Protein AF-A0A4Q3MJY5-F1 (afdb_monomer)

Foldseek 3Di:
DALCLLVVLCVVVVHDLVRLCVQLVHDSVQNCCRNVVVDDDDPVSVVSSVLSSVVVQKDFDDPVVPTDIDRHDPPDPCPVSVVPDDPLVNVCVVVVLVVVLVVLVVVLVVLVVVLQDQFPQLVLLVLLCVQVVDDLCRVCVQQVHDSVVSVCNVVVNDHDDLVSQVSSCVSDDCVVDRSSVRSVVRVVVNVVSVVSSVVSVVVSVVSVVSD

Nearest PDB structures (foldseek):
  4yba-assembly1_A  TM=8.463E-01  e=1.456E-03  Klebsiella pneumoniae
  4i6u-assembly1_A  TM=8.802E-01  e=2.610E-01  Enterobacter sp. RFL1396
  3g5g-assembly1_A  TM=8.822E-01  e=2.887E-01  Enterobacter sp. RFL1396
  3g5g-assembly5_I  TM=6.202E-01  e=3.193E-01  Enterobacter sp. RFL1396
  3g5g-assembly5_J  TM=6.417E-01  e=3.905E-01  Enterobacter sp. RFL1396

Solvent-accessible surface area (backbone atoms only — not comparable to full-atom values): 12179 Å² total; per-residue (Å²): 133,53,32,67,53,52,48,50,52,35,59,75,70,71,51,52,70,66,55,51,22,66,76,44,74,43,57,62,68,59,53,51,36,32,48,66,66,78,47,91,66,58,68,72,57,51,49,39,55,49,51,43,45,42,74,73,40,37,43,74,51,60,70,91,83,43,86,46,76,44,77,53,72,98,66,88,61,63,76,66,61,64,68,75,67,66,52,72,68,53,52,39,60,75,64,38,47,66,62,53,50,49,53,53,50,53,51,48,54,52,51,55,55,59,72,70,47,86,45,66,42,24,54,54,52,56,50,43,31,64,74,69,71,41,54,58,58,57,49,15,62,74,70,74,53,54,42,68,56,50,50,34,18,69,69,60,76,40,78,62,61,61,89,49,22,73,74,53,33,81,75,43,59,64,90,84,46,50,48,46,62,49,43,52,50,44,56,50,48,54,52,51,52,53,52,50,52,55,51,49,52,50,50,53,55,52,52,63,71,71,108

pLDDT: mean 87.24, std 13.43, range [44.59, 98.19]

Sequence (211 aa):
MTPRQARAARAMLGLSMKEVCTMAGVGKRTLTEFEGGNRAVYPATENKIKSFYLSQGLSFSPPEDGEAIRFAIAEENSSLAAAEVRDKTEILDILQSTEVLELISNSLEIHKIIDQRPNISRAVIIETLKRSGFNQKDLSVQIGCTPSFINSITSGKKSLPIKYASFIQKYFDKSEFDVEKALQNEKRSEKLLAEIIALQQKYVAIWRSIN

Mean predicted aligned error: 15.2 Å

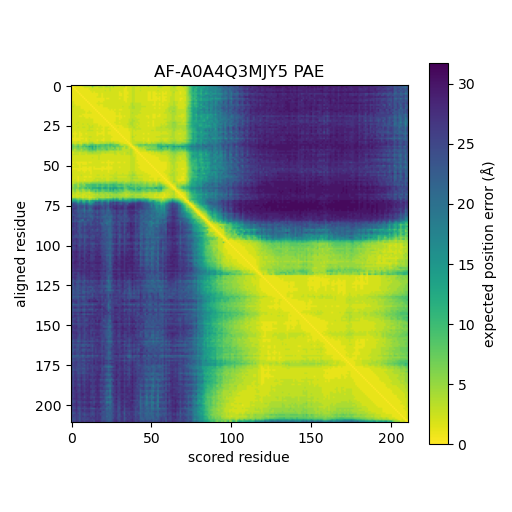Structure (mmCIF, N/CA/C/O backbone):
data_AF-A0A4Q3MJY5-F1
#
_entry.id   AF-A0A4Q3MJY5-F1
#
loop_
_atom_site.group_PDB
_atom_site.id
_atom_site.type_symbol
_atom_site.label_atom_id
_atom_site.label_alt_id
_atom_site.label_comp_id
_atom_site.label_asym_id
_atom_site.label_entity_id
_atom_site.label_seq_id
_atom_site.pdbx_PDB_ins_code
_atom_site.Cartn_x
_atom_site.Cartn_y
_atom_site.Cartn_z
_atom_site.occupancy
_atom_site.B_iso_or_equiv
_atom_site.auth_seq_id
_atom_site.auth_comp_id
_atom_site.auth_asym_id
_atom_site.auth_atom_id
_atom_site.pdbx_PDB_model_num
ATOM 1 N N . MET A 1 1 ? 20.307 -0.718 -48.096 1.00 88.00 1 MET A N 1
ATOM 2 C CA . MET A 1 1 ? 21.749 -0.373 -48.160 1.00 88.00 1 MET A CA 1
ATOM 3 C C . MET A 1 1 ? 22.447 -1.612 -48.672 1.00 88.00 1 MET A C 1
ATOM 5 O O . MET A 1 1 ? 22.176 -2.682 -48.147 1.00 88.00 1 MET A O 1
ATOM 9 N N . THR A 1 2 ? 23.293 -1.521 -49.695 1.00 91.88 2 THR A N 1
ATOM 10 C CA . THR A 1 2 ? 23.874 -2.739 -50.284 1.00 91.88 2 THR A CA 1
ATOM 11 C C . THR A 1 2 ? 25.042 -3.293 -49.446 1.00 91.88 2 THR A C 1
ATOM 13 O O . THR A 1 2 ? 25.688 -2.541 -48.709 1.00 91.88 2 THR A O 1
ATOM 16 N N . PRO A 1 3 ? 25.376 -4.596 -49.561 1.00 93.19 3 PRO A N 1
ATOM 17 C CA . PRO A 1 3 ? 26.572 -5.189 -48.946 1.00 93.19 3 PRO A CA 1
ATOM 18 C C . PRO A 1 3 ? 27.875 -4.436 -49.231 1.00 93.19 3 PRO A C 1
ATOM 20 O O . PRO A 1 3 ? 28.732 -4.280 -48.359 1.00 93.19 3 PRO A O 1
ATOM 23 N N . ARG A 1 4 ? 28.020 -3.950 -50.468 1.00 92.50 4 ARG A N 1
ATOM 24 C CA . ARG A 1 4 ? 29.190 -3.190 -50.917 1.00 92.50 4 ARG A CA 1
ATOM 25 C C . ARG A 1 4 ? 29.238 -1.823 -50.247 1.00 92.50 4 ARG A C 1
ATOM 27 O O . ARG A 1 4 ? 30.300 -1.432 -49.766 1.00 92.50 4 ARG A O 1
ATOM 34 N N . GLN A 1 5 ? 28.086 -1.157 -50.134 1.00 93.81 5 GLN A N 1
ATOM 35 C CA . GLN A 1 5 ? 27.964 0.096 -49.395 1.00 93.81 5 GLN A CA 1
ATOM 36 C C . GLN A 1 5 ? 28.326 -0.077 -47.913 1.00 93.81 5 GLN A C 1
ATOM 38 O O . GLN A 1 5 ? 29.080 0.717 -47.365 1.00 93.81 5 GLN A O 1
ATOM 43 N N . ALA A 1 6 ? 27.873 -1.146 -47.260 1.00 94.19 6 ALA A N 1
ATOM 44 C CA . ALA A 1 6 ? 28.223 -1.399 -45.862 1.00 94.19 6 ALA A CA 1
ATOM 45 C C . ALA A 1 6 ? 29.739 -1.593 -45.660 1.00 94.19 6 ALA A C 1
ATOM 47 O O . ALA A 1 6 ? 30.345 -0.989 -44.774 1.00 94.19 6 ALA A O 1
ATOM 48 N N . ARG A 1 7 ? 30.382 -2.374 -46.540 1.00 94.75 7 ARG A N 1
ATOM 49 C CA . ARG A 1 7 ? 31.832 -2.613 -46.486 1.00 94.75 7 ARG A CA 1
ATOM 50 C C . ARG A 1 7 ? 32.638 -1.329 -46.696 1.00 94.75 7 ARG A C 1
ATOM 52 O O . ARG A 1 7 ? 33.612 -1.092 -45.981 1.00 94.75 7 ARG A O 1
ATOM 59 N N . ALA A 1 8 ? 32.247 -0.514 -47.673 1.00 94.44 8 ALA A N 1
ATOM 60 C CA . ALA A 1 8 ? 32.921 0.747 -47.949 1.00 94.44 8 ALA A CA 1
ATOM 61 C C . ALA A 1 8 ? 32.671 1.785 -46.839 1.00 94.44 8 ALA A C 1
ATOM 63 O O . ALA A 1 8 ? 33.612 2.473 -46.460 1.00 94.44 8 ALA A O 1
ATOM 64 N N . ALA A 1 9 ? 31.482 1.819 -46.226 1.00 95.44 9 ALA A N 1
ATOM 65 C CA . ALA A 1 9 ? 31.194 2.658 -45.060 1.00 95.44 9 ALA A CA 1
ATOM 66 C C . ALA A 1 9 ? 32.107 2.315 -43.875 1.00 95.44 9 ALA A C 1
ATOM 68 O O . ALA A 1 9 ? 32.717 3.199 -43.276 1.00 95.44 9 ALA A O 1
ATOM 69 N N . ARG A 1 10 ? 32.278 1.019 -43.581 1.00 96.19 10 ARG A N 1
ATOM 70 C CA . ARG A 1 10 ? 33.206 0.562 -42.539 1.00 96.19 10 ARG A CA 1
ATOM 71 C C . ARG A 1 10 ? 34.645 1.003 -42.803 1.00 96.19 10 ARG A C 1
ATOM 73 O O . ARG A 1 10 ? 35.314 1.471 -41.887 1.00 96.19 10 ARG A O 1
ATOM 80 N N . ALA A 1 11 ? 35.112 0.839 -44.042 1.00 95.69 11 ALA A N 1
ATOM 81 C CA . ALA A 1 11 ? 36.459 1.240 -44.440 1.00 95.69 11 ALA A CA 1
ATOM 82 C C . ALA A 1 11 ? 36.655 2.762 -44.346 1.00 95.69 11 ALA A C 1
ATOM 84 O O . ALA A 1 11 ? 37.686 3.214 -43.859 1.00 95.69 11 ALA A O 1
ATOM 85 N N . MET A 1 12 ? 35.649 3.538 -44.752 1.00 93.44 12 MET A N 1
ATOM 86 C CA . MET A 1 12 ? 35.648 5.002 -44.725 1.00 93.44 12 MET A CA 1
ATOM 87 C C . MET A 1 12 ? 35.707 5.573 -43.301 1.00 93.44 12 MET A C 1
ATOM 89 O O . MET A 1 12 ? 36.336 6.603 -43.088 1.00 93.44 12 MET A O 1
ATOM 93 N N . LEU A 1 13 ? 35.113 4.880 -42.325 1.00 91.81 13 LEU A N 1
ATOM 94 C CA . LEU A 1 13 ? 35.201 5.227 -40.901 1.00 91.81 13 LEU A CA 1
ATOM 95 C C . LEU A 1 13 ? 36.454 4.668 -40.205 1.00 91.81 13 LEU A C 1
ATOM 97 O O . LEU A 1 13 ? 36.655 4.922 -39.022 1.00 91.81 13 LEU A O 1
ATOM 101 N N . GLY A 1 14 ? 37.277 3.869 -40.894 1.00 93.94 14 GLY A N 1
ATOM 102 C CA . GLY A 1 14 ? 38.453 3.230 -40.295 1.00 93.94 14 GLY A CA 1
ATOM 103 C C . GLY A 1 14 ? 38.130 2.191 -39.214 1.00 93.94 14 GLY A C 1
ATOM 104 O O . GLY A 1 14 ? 38.999 1.859 -38.413 1.00 93.94 14 GLY A O 1
ATOM 105 N N . LEU A 1 15 ? 36.899 1.666 -39.179 1.00 93.88 15 LEU A N 1
ATOM 106 C CA . LEU A 1 15 ? 36.448 0.756 -38.125 1.00 93.88 15 LEU A CA 1
ATOM 107 C C . LEU A 1 15 ? 36.751 -0.708 -38.456 1.00 93.88 15 LEU A C 1
ATOM 109 O O . LEU A 1 15 ? 36.539 -1.206 -39.570 1.00 93.88 15 LEU A O 1
ATOM 113 N N . SER A 1 16 ? 37.169 -1.458 -37.444 1.00 94.81 16 SER A N 1
ATOM 114 C CA . SER A 1 16 ? 37.204 -2.912 -37.513 1.00 94.81 16 SER A CA 1
ATOM 115 C C . SER A 1 16 ? 35.789 -3.493 -37.477 1.00 94.81 16 SER A C 1
ATOM 117 O O . SER A 1 16 ? 34.838 -2.920 -36.945 1.00 94.81 16 SER A O 1
ATOM 119 N N . MET A 1 17 ? 35.636 -4.706 -38.007 1.00 94.25 17 MET A N 1
ATOM 120 C CA . MET A 1 17 ? 34.357 -5.420 -37.965 1.00 94.25 17 MET A CA 1
ATOM 121 C C . MET A 1 17 ? 33.879 -5.674 -36.529 1.00 94.25 17 MET A C 1
ATOM 123 O O . MET A 1 17 ? 32.679 -5.688 -36.276 1.00 94.25 17 MET A O 1
ATOM 127 N N . LYS A 1 18 ? 34.815 -5.862 -35.588 1.00 93.19 18 LYS A N 1
ATOM 128 C CA . LYS A 1 18 ? 34.507 -6.052 -34.166 1.00 93.19 18 LYS A CA 1
ATOM 129 C C . LYS A 1 18 ? 33.890 -4.786 -33.572 1.00 93.19 18 LYS A C 1
ATOM 131 O O . LYS A 1 18 ? 32.884 -4.896 -32.887 1.00 93.19 18 LYS A O 1
ATOM 136 N N . GLU A 1 19 ? 34.462 -3.621 -33.861 1.00 90.12 19 GLU A N 1
ATOM 137 C CA . GLU A 1 19 ? 33.950 -2.332 -33.378 1.00 90.12 19 GLU A CA 1
ATOM 138 C C . GLU A 1 19 ? 32.553 -2.056 -33.924 1.00 90.12 19 GLU A C 1
ATOM 140 O O . GLU A 1 19 ? 31.649 -1.788 -33.139 1.00 90.12 19 GLU A O 1
ATOM 145 N N . VAL A 1 20 ? 32.332 -2.257 -35.229 1.00 92.94 20 VAL A N 1
ATOM 146 C CA . VAL A 1 20 ? 30.991 -2.120 -35.822 1.00 92.94 20 VAL A CA 1
ATOM 147 C C . VAL A 1 20 ? 29.990 -3.074 -35.167 1.00 92.94 20 VAL A C 1
ATOM 149 O O . VAL A 1 20 ? 28.882 -2.664 -34.850 1.00 92.94 20 VAL A O 1
ATOM 152 N N . CYS A 1 21 ? 30.360 -4.333 -34.918 1.00 93.06 21 CYS A N 1
ATOM 153 C CA . CYS A 1 21 ? 29.469 -5.293 -34.256 1.00 93.06 21 CYS A CA 1
ATOM 154 C C . CYS A 1 21 ? 29.080 -4.852 -32.842 1.00 93.06 21 CYS A C 1
ATOM 156 O O . CYS A 1 21 ? 27.909 -4.942 -32.476 1.00 93.06 21 CYS A O 1
ATOM 158 N N . THR A 1 22 ? 30.056 -4.373 -32.065 1.00 88.69 22 THR A N 1
ATOM 159 C CA . THR A 1 22 ? 29.830 -3.870 -30.707 1.00 88.69 22 THR A CA 1
ATOM 160 C C . THR A 1 22 ? 28.937 -2.632 -30.726 1.00 88.69 22 THR A C 1
ATOM 162 O O . THR A 1 22 ? 27.956 -2.590 -29.994 1.00 88.69 22 THR A O 1
ATOM 165 N N . MET A 1 23 ? 29.238 -1.655 -31.585 1.00 83.94 23 MET A N 1
ATOM 166 C CA . MET A 1 23 ? 28.528 -0.373 -31.625 1.00 83.94 23 MET A CA 1
ATOM 167 C C . MET A 1 23 ? 27.134 -0.481 -32.258 1.00 83.94 23 MET A C 1
ATOM 169 O O . MET A 1 23 ? 26.205 0.175 -31.807 1.00 83.94 23 MET A O 1
ATOM 173 N N . ALA A 1 24 ? 26.960 -1.321 -33.281 1.00 88.50 24 ALA A N 1
ATOM 174 C CA . ALA A 1 24 ? 25.672 -1.517 -33.951 1.00 88.50 24 ALA A CA 1
ATOM 175 C C . ALA A 1 24 ? 24.786 -2.584 -33.274 1.00 88.50 24 ALA A C 1
ATOM 177 O O . ALA A 1 24 ? 23.648 -2.799 -33.696 1.00 88.50 24 ALA A O 1
ATOM 178 N N . GLY A 1 25 ? 25.302 -3.306 -32.269 1.00 89.62 25 GLY A N 1
ATOM 179 C CA . GLY A 1 25 ? 24.580 -4.394 -31.602 1.00 89.62 25 GLY A CA 1
ATOM 180 C C . GLY A 1 25 ? 24.243 -5.563 -32.538 1.00 89.62 25 GLY A C 1
ATOM 181 O O . GLY A 1 25 ? 23.139 -6.115 -32.481 1.00 89.62 25 GLY A O 1
ATOM 182 N N . VAL A 1 26 ? 25.169 -5.931 -33.431 1.00 92.19 26 VAL A N 1
ATOM 183 C CA . VAL A 1 26 ? 24.991 -7.000 -34.431 1.00 92.19 26 VAL A CA 1
ATOM 184 C C . VAL A 1 26 ? 26.050 -8.085 -34.247 1.00 92.19 26 VAL A C 1
ATOM 186 O O . VAL A 1 26 ? 27.213 -7.810 -33.974 1.00 92.19 26 VAL A O 1
ATOM 189 N N . GLY A 1 27 ? 25.660 -9.352 -34.410 1.00 92.69 27 GLY A N 1
ATOM 190 C CA . GLY A 1 27 ? 26.592 -10.475 -34.320 1.00 92.69 27 GLY A CA 1
ATOM 191 C C . GLY A 1 27 ? 27.635 -10.471 -35.445 1.00 92.69 27 GLY A C 1
ATOM 192 O O . GLY A 1 27 ? 27.307 -10.238 -36.608 1.00 92.69 27 GLY A O 1
ATOM 193 N N . LYS A 1 28 ? 28.884 -10.829 -35.117 1.00 93.06 28 LYS A N 1
ATOM 194 C CA . LYS A 1 28 ? 30.012 -10.871 -36.069 1.00 93.06 28 LYS A CA 1
ATOM 195 C C . LYS A 1 28 ? 29.707 -11.670 -37.332 1.00 93.06 28 LYS A C 1
ATOM 197 O O . LYS A 1 28 ? 29.923 -11.178 -38.433 1.00 93.06 28 LYS A O 1
ATOM 202 N N . ARG A 1 29 ? 29.163 -12.880 -37.168 1.00 91.50 29 ARG A N 1
ATOM 203 C CA . ARG A 1 29 ? 28.780 -13.750 -38.288 1.00 91.50 29 ARG A CA 1
ATOM 204 C C . ARG A 1 29 ? 27.773 -13.065 -39.213 1.00 91.50 29 ARG A C 1
ATOM 206 O O . ARG A 1 29 ? 27.940 -13.114 -40.424 1.00 91.50 29 ARG A O 1
ATOM 213 N N . THR A 1 30 ? 26.780 -12.393 -38.640 1.00 91.69 30 THR A N 1
ATOM 214 C CA . THR A 1 30 ? 25.733 -11.690 -39.383 1.00 91.69 30 THR A CA 1
ATOM 215 C C . THR A 1 30 ? 26.302 -10.549 -40.218 1.00 91.69 30 THR A C 1
ATOM 217 O O . THR A 1 30 ? 25.979 -10.444 -41.396 1.00 91.69 30 THR A O 1
ATOM 220 N N . LEU A 1 31 ? 27.194 -9.735 -39.643 1.00 93.25 31 LEU A N 1
ATOM 221 C CA . LEU A 1 31 ? 27.844 -8.649 -40.379 1.00 93.25 31 LEU A CA 1
ATOM 222 C C . LEU A 1 31 ? 28.782 -9.181 -41.476 1.00 93.25 31 LEU A C 1
ATOM 224 O O . LEU A 1 31 ? 28.794 -8.645 -42.580 1.00 93.25 31 LEU A O 1
ATOM 228 N N . THR A 1 32 ? 29.524 -10.262 -41.209 1.00 93.50 32 THR A N 1
ATOM 229 C CA . THR A 1 32 ? 30.381 -10.912 -42.215 1.00 93.50 32 THR A CA 1
ATOM 230 C C . THR A 1 32 ? 29.569 -11.468 -43.388 1.00 93.50 32 THR A C 1
ATOM 232 O O . THR A 1 32 ? 29.930 -11.247 -44.542 1.00 93.50 32 THR A O 1
ATOM 235 N N . GLU A 1 33 ? 28.474 -12.183 -43.112 1.00 91.44 33 GLU A N 1
ATOM 236 C CA . GLU A 1 33 ? 27.595 -12.743 -44.149 1.00 91.44 33 GLU A CA 1
ATOM 237 C C . GLU A 1 33 ? 26.926 -11.635 -44.973 1.00 91.44 33 GLU A C 1
ATOM 239 O O . GLU A 1 33 ? 26.833 -11.760 -46.198 1.00 91.44 33 GLU A O 1
ATOM 244 N N . PHE A 1 34 ? 26.537 -10.537 -44.315 1.00 93.50 34 PHE A N 1
ATOM 245 C CA . PHE A 1 34 ? 25.969 -9.361 -44.961 1.00 93.50 34 PHE A CA 1
ATOM 246 C C . PHE A 1 34 ? 26.961 -8.677 -45.895 1.00 93.50 34 PHE A C 1
ATOM 248 O O . PHE A 1 34 ? 26.701 -8.602 -47.090 1.00 93.50 34 PHE A O 1
ATOM 255 N N . GLU A 1 35 ? 28.110 -8.219 -45.382 1.00 94.19 35 GLU A N 1
ATOM 256 C CA . GLU A 1 35 ? 29.128 -7.534 -46.188 1.00 94.19 35 GLU A CA 1
ATOM 257 C C . GLU A 1 35 ? 29.675 -8.438 -47.295 1.00 94.19 35 GLU A C 1
ATOM 259 O O . GLU A 1 35 ? 30.098 -7.944 -48.339 1.00 94.19 35 GLU A O 1
ATOM 264 N N . GLY A 1 36 ? 29.693 -9.756 -47.075 1.00 90.56 36 GLY A N 1
ATOM 265 C CA . GLY A 1 36 ? 30.096 -10.758 -48.057 1.00 90.56 36 GLY A CA 1
ATOM 266 C C . GLY A 1 36 ? 29.111 -10.934 -49.215 1.00 90.56 36 GLY A C 1
ATOM 267 O O . GLY A 1 36 ? 29.509 -11.464 -50.245 1.00 90.56 36 GLY A O 1
ATOM 268 N N . GLY A 1 37 ? 27.857 -10.488 -49.075 1.00 87.94 37 GLY A N 1
ATOM 269 C CA . GLY A 1 37 ? 26.804 -10.706 -50.072 1.00 87.94 37 GLY A CA 1
ATOM 270 C C . GLY A 1 37 ? 26.333 -12.162 -50.167 1.00 87.94 37 GLY A C 1
ATOM 271 O O . GLY A 1 37 ? 25.640 -12.520 -51.113 1.00 87.94 37 GLY A O 1
ATOM 272 N N . ASN A 1 38 ? 26.700 -13.004 -49.195 1.00 78.88 38 ASN A N 1
ATOM 273 C CA . ASN A 1 38 ? 26.430 -14.444 -49.225 1.00 78.88 38 ASN A CA 1
ATOM 274 C C . ASN A 1 38 ? 24.994 -14.787 -48.805 1.00 78.88 38 ASN A C 1
ATOM 276 O O . ASN A 1 38 ? 24.511 -15.881 -49.095 1.00 78.88 38 ASN A O 1
ATOM 280 N N . ARG A 1 39 ? 24.314 -13.884 -48.085 1.00 75.25 39 ARG A N 1
ATOM 281 C CA . ARG A 1 39 ? 22.956 -14.102 -47.582 1.00 75.25 39 ARG A CA 1
ATOM 282 C C . ARG A 1 39 ? 22.199 -12.786 -47.424 1.00 75.25 39 ARG A C 1
ATOM 284 O O . ARG A 1 39 ? 22.739 -11.821 -46.889 1.00 75.25 39 ARG A O 1
ATOM 291 N N . ALA A 1 40 ? 20.926 -12.780 -47.821 1.00 74.69 40 ALA A N 1
ATOM 292 C CA . ALA A 1 40 ? 20.003 -11.708 -47.466 1.00 74.69 40 ALA A CA 1
ATOM 293 C C . ALA A 1 40 ? 19.753 -11.734 -45.950 1.00 74.69 40 ALA A C 1
ATOM 295 O O . ALA A 1 40 ? 19.340 -12.753 -45.390 1.00 74.69 40 ALA A O 1
ATOM 296 N N . VAL A 1 41 ? 20.048 -10.627 -45.276 1.00 82.25 41 VAL A N 1
ATOM 297 C CA . VAL A 1 41 ? 19.813 -10.484 -43.838 1.00 82.25 41 VAL A CA 1
ATOM 298 C C . VAL A 1 41 ? 18.362 -10.069 -43.621 1.00 82.25 41 VAL A C 1
ATOM 300 O O . VAL A 1 41 ? 17.747 -9.455 -44.489 1.00 82.25 41 VAL A O 1
ATOM 303 N N . TYR A 1 42 ? 17.803 -10.387 -42.456 1.00 85.62 42 TYR A N 1
ATOM 304 C CA . TYR A 1 42 ? 16.493 -9.875 -42.074 1.00 85.62 42 TYR A CA 1
ATOM 305 C C . TYR A 1 42 ? 16.455 -8.337 -42.159 1.00 85.62 42 TYR A C 1
ATOM 307 O O . TYR A 1 42 ? 17.394 -7.694 -41.672 1.00 85.62 42 TYR A O 1
ATOM 315 N N . PRO A 1 43 ? 15.361 -7.741 -42.675 1.00 82.50 43 PRO A N 1
ATOM 316 C CA . PRO A 1 43 ? 15.235 -6.289 -42.833 1.00 82.50 43 PRO A CA 1
ATOM 317 C C . PRO A 1 43 ? 15.528 -5.501 -41.550 1.00 82.50 43 PRO A C 1
ATOM 319 O O . PRO A 1 43 ? 16.172 -4.458 -41.584 1.00 82.50 43 PRO A O 1
ATOM 322 N N . ALA A 1 44 ? 15.136 -6.038 -40.390 1.00 81.81 44 ALA A N 1
ATOM 323 C CA . ALA A 1 44 ? 15.411 -5.423 -39.092 1.00 81.81 44 ALA A CA 1
ATOM 324 C C . ALA A 1 44 ? 16.916 -5.291 -38.796 1.00 81.81 44 ALA A C 1
ATOM 326 O O . ALA A 1 44 ? 17.357 -4.302 -38.215 1.00 81.81 44 ALA A O 1
ATOM 327 N N . THR A 1 45 ? 17.724 -6.278 -39.184 1.00 84.62 45 THR A N 1
ATOM 328 C CA . THR A 1 45 ? 19.174 -6.234 -38.979 1.00 84.62 45 THR A CA 1
ATOM 329 C C . THR A 1 45 ? 19.857 -5.354 -40.015 1.00 84.62 45 THR A C 1
ATOM 331 O O . THR A 1 45 ? 20.767 -4.615 -39.653 1.00 84.62 45 THR A O 1
ATOM 334 N N . GLU A 1 46 ? 19.411 -5.382 -41.275 1.00 89.06 46 GLU A N 1
ATOM 335 C CA . GLU A 1 46 ? 19.910 -4.449 -42.292 1.00 89.06 46 GLU A CA 1
ATOM 336 C C . GLU A 1 46 ? 19.676 -2.998 -41.855 1.00 89.06 46 GLU A C 1
ATOM 338 O O . GLU A 1 46 ? 20.598 -2.185 -41.917 1.00 89.06 46 GLU A O 1
ATOM 343 N N . ASN A 1 47 ? 18.485 -2.698 -41.328 1.00 87.81 47 ASN A N 1
ATOM 344 C CA . ASN A 1 47 ? 18.161 -1.381 -40.789 1.00 87.81 47 ASN A CA 1
ATOM 345 C C . ASN A 1 47 ? 19.079 -0.998 -39.627 1.00 87.81 47 ASN A C 1
ATOM 347 O O . ASN A 1 47 ? 19.600 0.106 -39.637 1.00 87.81 47 ASN A O 1
ATOM 351 N N . LYS A 1 48 ? 19.372 -1.902 -38.681 1.00 87.69 48 LYS A N 1
ATOM 352 C CA . LYS A 1 48 ? 20.334 -1.618 -37.597 1.00 87.69 48 LYS A CA 1
ATOM 353 C C . LYS A 1 48 ? 21.721 -1.241 -38.119 1.00 87.69 48 LYS A C 1
ATOM 355 O O . LYS A 1 48 ? 22.295 -0.253 -37.672 1.00 87.69 48 LYS A O 1
ATOM 360 N N . ILE A 1 49 ? 22.248 -2.005 -39.080 1.00 91.75 49 ILE A N 1
ATOM 361 C CA . ILE A 1 49 ? 23.568 -1.733 -39.670 1.00 91.75 49 ILE A CA 1
ATOM 362 C C . ILE A 1 49 ? 23.534 -0.404 -40.443 1.00 91.75 49 ILE A C 1
ATOM 364 O O . ILE A 1 49 ? 24.450 0.406 -40.321 1.00 91.75 49 ILE A O 1
ATOM 368 N N . LYS A 1 50 ? 22.466 -0.152 -41.211 1.00 92.50 50 LYS A N 1
ATOM 369 C CA . LYS A 1 50 ? 22.279 1.098 -41.956 1.00 92.50 50 LYS A CA 1
ATOM 370 C C . LYS A 1 50 ? 22.209 2.297 -41.012 1.00 92.50 50 LYS A C 1
ATOM 372 O O . LYS A 1 50 ? 22.954 3.250 -41.211 1.00 92.50 50 LYS A O 1
ATOM 377 N N . SER A 1 51 ? 21.364 2.239 -39.986 1.00 86.12 51 SER A N 1
ATOM 378 C CA . SER A 1 51 ? 21.184 3.315 -39.009 1.00 86.12 51 SER A CA 1
ATOM 379 C C . SER A 1 51 ? 22.464 3.621 -38.245 1.00 86.12 51 SER A C 1
ATOM 381 O O . SER A 1 51 ? 22.755 4.789 -38.019 1.00 86.12 51 SER A O 1
ATOM 383 N N . PHE A 1 52 ? 23.268 2.603 -37.920 1.00 92.12 52 PHE A N 1
ATOM 384 C CA . PHE A 1 52 ? 24.595 2.814 -37.346 1.00 92.12 52 PHE A CA 1
ATOM 385 C C . PHE A 1 52 ? 25.475 3.683 -38.256 1.00 92.12 52 PHE A C 1
ATOM 387 O O . PHE A 1 52 ? 26.007 4.691 -37.815 1.00 92.12 52 PHE A O 1
ATOM 394 N N . TYR A 1 53 ? 25.609 3.354 -39.541 1.00 92.75 53 TYR A N 1
ATOM 395 C CA . TYR A 1 53 ? 26.438 4.173 -40.432 1.00 92.75 53 TYR A CA 1
ATOM 396 C C . TYR A 1 53 ? 25.861 5.571 -40.674 1.00 92.75 53 TYR A C 1
ATOM 398 O O . TYR A 1 53 ? 26.624 6.529 -40.782 1.00 92.75 53 TYR A O 1
ATOM 406 N N . LEU A 1 54 ? 24.531 5.701 -40.717 1.00 89.31 54 LEU A N 1
ATOM 407 C CA . LEU A 1 54 ? 23.876 7.007 -40.790 1.00 89.31 54 LEU A CA 1
ATOM 408 C C . LEU A 1 54 ? 24.190 7.866 -39.553 1.00 89.31 54 LEU A C 1
ATOM 410 O O . LEU A 1 54 ? 24.486 9.048 -39.702 1.00 89.31 54 LEU A O 1
ATOM 414 N N . SER A 1 55 ? 24.199 7.283 -38.346 1.00 81.62 55 SER A N 1
ATOM 415 C CA . SER A 1 55 ? 24.539 8.011 -37.112 1.00 81.62 55 SER A CA 1
ATOM 416 C C . SER A 1 55 ? 26.014 8.413 -37.035 1.00 81.62 55 SER A C 1
ATOM 418 O O . SER A 1 55 ? 26.347 9.397 -36.383 1.00 81.62 55 SER A O 1
ATOM 420 N N . GLN A 1 56 ? 26.892 7.717 -37.763 1.00 86.31 56 GLN A N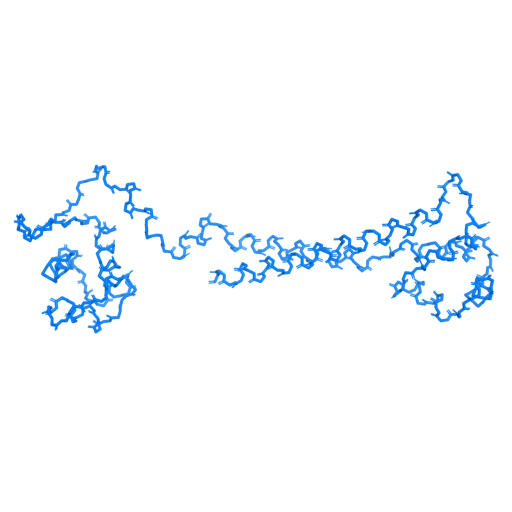 1
ATOM 421 C CA . GLN A 1 56 ? 28.293 8.108 -37.967 1.00 86.31 56 GLN A CA 1
ATOM 422 C C . GLN A 1 56 ? 28.469 9.193 -39.049 1.00 86.31 56 GLN A C 1
ATOM 424 O O . GLN A 1 56 ? 29.587 9.457 -39.490 1.00 86.31 56 GLN A O 1
ATOM 429 N N . GLY A 1 57 ? 27.377 9.814 -39.508 1.00 85.69 57 GLY A N 1
ATOM 430 C CA . GLY A 1 57 ? 27.412 10.906 -40.478 1.00 85.69 57 GLY A CA 1
ATOM 431 C C . GLY A 1 57 ? 27.634 10.451 -41.918 1.00 85.69 57 GLY A C 1
ATOM 432 O O . GLY A 1 57 ? 28.083 11.243 -42.745 1.00 85.69 57 GLY A O 1
ATOM 433 N N . LEU A 1 58 ? 27.345 9.190 -42.249 1.00 90.19 58 LEU A N 1
ATOM 434 C CA . LEU A 1 58 ? 27.351 8.718 -43.633 1.00 90.19 58 LEU A CA 1
ATOM 435 C C . LEU A 1 58 ? 25.956 8.805 -44.253 1.00 90.19 58 LEU A C 1
ATOM 437 O O . LEU A 1 58 ? 24.936 8.795 -43.576 1.00 90.19 58 LEU A O 1
ATOM 441 N N . SER A 1 59 ? 25.913 8.852 -45.577 1.00 89.75 59 SER A N 1
ATOM 442 C CA . SER A 1 59 ? 24.693 8.773 -46.378 1.00 89.75 59 SER A CA 1
ATOM 443 C C . SER A 1 59 ? 24.891 7.784 -47.524 1.00 89.75 59 SER A C 1
ATOM 445 O O . SER A 1 59 ? 26.005 7.615 -48.028 1.00 89.75 59 SER A O 1
ATOM 447 N N . PHE A 1 60 ? 23.808 7.113 -47.917 1.00 89.62 60 PHE A N 1
ATOM 448 C CA . PHE A 1 60 ? 23.813 6.074 -48.946 1.00 89.62 60 PHE A CA 1
ATOM 449 C C . PHE A 1 60 ? 22.932 6.490 -50.117 1.00 89.62 60 PHE A C 1
ATOM 451 O O . PHE A 1 60 ? 21.753 6.785 -49.916 1.00 89.62 60 PHE A O 1
ATOM 458 N N . SER A 1 61 ? 23.480 6.462 -51.331 1.00 87.12 61 SER A N 1
ATOM 459 C CA . SER A 1 61 ? 22.693 6.668 -52.550 1.00 87.12 61 SER A CA 1
ATOM 460 C C . SER A 1 61 ? 21.885 5.411 -52.909 1.00 87.12 61 SER A C 1
ATOM 462 O O . SER A 1 61 ? 22.315 4.295 -52.577 1.00 87.12 61 SER A O 1
ATOM 464 N N . PRO A 1 62 ? 20.723 5.559 -53.572 1.00 82.75 62 PRO A N 1
ATOM 465 C CA . PRO A 1 62 ? 19.992 4.430 -54.134 1.00 82.75 62 PRO A CA 1
ATOM 466 C C . PRO A 1 62 ? 20.866 3.636 -55.121 1.00 82.75 62 PRO A C 1
ATOM 468 O O . PRO A 1 62 ? 21.665 4.239 -55.834 1.00 82.75 62 PRO A O 1
ATOM 471 N N . PRO A 1 63 ? 20.717 2.301 -55.211 1.00 74.94 63 PRO A N 1
ATOM 472 C CA . PRO A 1 63 ? 21.513 1.483 -56.131 1.00 74.94 63 PRO A CA 1
ATOM 473 C C . PRO A 1 63 ? 21.310 1.845 -57.611 1.00 74.94 63 PRO A C 1
ATOM 475 O O . PRO A 1 63 ? 22.197 1.595 -58.422 1.00 74.94 63 PRO A O 1
ATOM 478 N N . GLU A 1 64 ? 20.152 2.421 -57.947 1.00 75.81 64 GLU A N 1
ATOM 479 C CA . GLU A 1 64 ? 19.742 2.795 -59.308 1.00 75.81 64 GLU A CA 1
ATOM 480 C C . GLU A 1 64 ? 20.602 3.928 -59.893 1.00 75.81 64 GLU A C 1
ATOM 482 O O . GLU A 1 64 ? 20.897 3.917 -61.085 1.00 75.81 64 GLU A O 1
ATOM 487 N N . ASP A 1 65 ? 21.102 4.826 -59.038 1.00 69.88 65 ASP A N 1
ATOM 488 C CA . ASP A 1 65 ? 21.968 5.957 -59.407 1.00 69.88 65 ASP A CA 1
ATOM 489 C C . ASP A 1 65 ? 23.470 5.644 -59.228 1.00 69.88 65 ASP A C 1
ATOM 491 O O . ASP A 1 65 ? 24.331 6.520 -59.354 1.00 69.88 65 ASP A O 1
ATOM 495 N N . GLY A 1 66 ? 23.799 4.387 -58.909 1.00 74.25 66 GLY A N 1
ATOM 496 C CA . GLY A 1 66 ? 25.139 3.928 -58.552 1.00 74.25 66 GLY A CA 1
ATOM 497 C C . GLY A 1 66 ? 25.364 3.808 -57.039 1.00 74.25 66 GLY A C 1
ATOM 498 O O . GLY A 1 66 ? 24.885 4.597 -56.225 1.00 74.25 66 GLY A O 1
ATOM 499 N N . GLU A 1 67 ? 26.138 2.795 -56.636 1.00 83.38 67 GLU A N 1
ATOM 500 C CA . GLU A 1 67 ? 26.433 2.497 -55.227 1.00 83.38 67 GLU A CA 1
ATOM 501 C C . GLU A 1 67 ? 27.432 3.507 -54.626 1.00 83.38 67 GLU A C 1
ATOM 503 O O . GLU A 1 67 ? 28.621 3.222 -54.493 1.00 83.38 67 GLU A O 1
ATOM 508 N N . ALA A 1 68 ? 26.959 4.696 -54.246 1.00 84.69 68 ALA A N 1
ATOM 509 C CA . ALA A 1 68 ? 27.782 5.729 -53.614 1.00 84.69 68 ALA A CA 1
ATOM 510 C C . ALA A 1 68 ? 27.570 5.826 -52.092 1.00 84.69 68 ALA A C 1
ATOM 512 O O . ALA A 1 68 ? 26.491 5.522 -51.569 1.00 84.69 68 ALA A O 1
ATOM 513 N N . ILE A 1 69 ? 28.620 6.280 -51.398 1.00 88.81 69 ILE A N 1
ATOM 514 C CA . ILE A 1 69 ? 28.631 6.641 -49.973 1.00 88.81 69 ILE A CA 1
ATOM 515 C C . ILE A 1 69 ? 29.280 8.011 -49.854 1.00 88.81 69 ILE A C 1
ATOM 517 O O . ILE A 1 69 ? 30.306 8.264 -50.488 1.00 88.81 69 ILE A O 1
ATOM 521 N N . ARG A 1 70 ? 28.693 8.897 -49.053 1.00 88.56 70 ARG A N 1
ATOM 522 C CA . ARG A 1 70 ? 29.223 10.245 -48.817 1.00 88.56 70 ARG A CA 1
ATOM 523 C C . ARG A 1 70 ? 29.129 10.584 -47.336 1.00 88.56 70 ARG A C 1
ATOM 525 O O . ARG A 1 70 ? 28.177 10.159 -46.681 1.00 88.56 70 ARG A O 1
ATOM 532 N N . PHE A 1 71 ? 30.072 11.374 -46.827 1.00 85.56 71 PHE A N 1
ATOM 533 C CA . PHE A 1 71 ? 29.855 12.078 -45.565 1.00 85.56 71 PHE A CA 1
ATOM 534 C C . PHE A 1 71 ? 28.685 13.040 -45.773 1.00 85.56 71 PHE A C 1
ATOM 536 O O . PHE A 1 71 ? 28.687 13.824 -46.724 1.00 85.56 71 PHE A O 1
ATOM 543 N N . ALA A 1 72 ? 27.658 12.926 -44.941 1.00 73.62 72 ALA A N 1
ATOM 544 C CA . ALA A 1 72 ? 26.543 13.849 -44.959 1.00 73.62 72 ALA A CA 1
ATOM 545 C C . ALA A 1 72 ? 27.053 15.224 -44.502 1.00 73.62 72 ALA A C 1
ATOM 547 O O . ALA A 1 72 ? 27.629 15.352 -43.422 1.00 73.62 72 ALA A O 1
ATOM 548 N N . ILE A 1 73 ? 26.855 16.250 -45.332 1.00 57.88 73 ILE A N 1
ATOM 549 C CA . ILE A 1 73 ? 26.953 17.640 -44.876 1.00 57.88 73 ILE A CA 1
ATOM 550 C C . ILE A 1 73 ? 25.810 17.827 -43.878 1.00 57.88 73 ILE A C 1
ATOM 552 O O . ILE A 1 73 ? 24.707 17.333 -44.113 1.00 57.88 73 ILE A O 1
ATOM 556 N N . ALA A 1 74 ? 26.092 18.469 -42.746 1.00 52.00 74 ALA A N 1
ATOM 557 C CA . ALA A 1 74 ? 25.154 18.662 -41.647 1.00 52.00 74 ALA A CA 1
ATOM 558 C C . ALA A 1 74 ? 24.037 19.663 -42.000 1.00 52.00 74 ALA A C 1
ATOM 560 O O . ALA A 1 74 ? 23.874 20.665 -41.317 1.00 52.00 74 ALA A O 1
ATOM 561 N N . GLU A 1 75 ? 23.263 19.400 -43.052 1.00 51.75 75 GLU A N 1
ATOM 562 C CA . GLU A 1 75 ? 22.033 20.123 -43.354 1.00 51.75 75 GLU A CA 1
ATOM 563 C C . GLU A 1 75 ? 20.884 19.138 -43.665 1.00 51.75 75 GLU A C 1
ATOM 565 O O . GLU A 1 75 ? 20.986 18.212 -44.470 1.00 51.75 75 GLU A O 1
ATOM 570 N N . GLU A 1 76 ? 19.800 19.342 -42.914 1.00 48.72 76 GLU A N 1
ATOM 571 C CA . GLU A 1 76 ? 18.405 18.902 -43.092 1.00 48.72 76 GLU A CA 1
ATOM 572 C C . GLU A 1 76 ? 17.961 17.436 -42.938 1.00 48.72 76 GLU A C 1
ATOM 574 O O . GLU A 1 76 ? 16.776 17.231 -42.694 1.00 48.72 76 GLU A O 1
ATOM 579 N N . ASN A 1 77 ? 18.825 16.415 -42.916 1.00 45.34 77 ASN A N 1
ATOM 580 C CA . ASN A 1 77 ? 18.357 15.031 -42.648 1.00 45.34 77 ASN A CA 1
ATOM 581 C C . ASN A 1 77 ? 18.531 14.542 -41.195 1.00 45.34 77 ASN A C 1
ATOM 583 O O . ASN A 1 77 ? 18.177 13.404 -40.874 1.00 45.34 77 ASN A O 1
ATOM 587 N N . SER A 1 78 ? 19.051 15.382 -40.292 1.00 47.94 78 SER A N 1
ATOM 588 C CA . SER A 1 78 ? 19.343 14.966 -38.911 1.00 47.94 78 SER A CA 1
ATOM 589 C C . SER A 1 78 ? 18.106 14.859 -38.011 1.00 47.94 78 SER A C 1
ATOM 591 O O . SER A 1 78 ? 18.158 14.152 -37.008 1.00 47.94 78 SER A O 1
ATOM 593 N N . SER A 1 79 ? 16.978 15.486 -38.365 1.00 47.22 79 SER A N 1
ATOM 594 C CA . SER A 1 79 ? 15.788 15.497 -37.500 1.00 47.22 79 SER A CA 1
ATOM 595 C C . SER A 1 79 ? 14.989 14.189 -37.536 1.00 47.22 79 SER A C 1
ATOM 597 O O . SER A 1 79 ? 14.411 13.807 -36.521 1.00 47.22 79 SER A O 1
ATOM 599 N N . LEU A 1 80 ? 14.993 13.469 -38.665 1.00 44.59 80 LEU A N 1
ATOM 600 C CA . LEU A 1 80 ? 14.253 12.210 -38.829 1.00 44.59 80 LEU A CA 1
ATOM 601 C C . LEU A 1 80 ? 15.086 10.976 -38.443 1.00 44.59 80 LEU A C 1
ATOM 603 O O . LEU A 1 80 ? 14.559 10.058 -37.824 1.00 44.59 80 LEU A O 1
ATOM 607 N N . ALA A 1 81 ? 16.393 10.962 -38.731 1.00 47.25 81 ALA A N 1
ATOM 608 C CA . ALA A 1 81 ? 17.253 9.806 -38.445 1.00 47.25 81 ALA A CA 1
ATOM 609 C C . ALA A 1 81 ? 17.724 9.728 -36.978 1.00 47.25 81 ALA A C 1
ATOM 611 O O . ALA A 1 81 ? 17.852 8.631 -36.435 1.00 47.25 81 ALA A O 1
ATOM 612 N N . ALA A 1 82 ? 17.937 10.867 -36.305 1.00 45.91 82 ALA A N 1
ATOM 613 C CA . ALA A 1 82 ? 18.312 10.892 -34.885 1.00 45.91 82 ALA A CA 1
ATOM 614 C C . ALA A 1 82 ? 17.141 10.546 -33.943 1.00 45.91 82 ALA A C 1
ATOM 616 O O . ALA A 1 82 ? 17.347 10.259 -32.763 1.00 45.91 82 ALA A O 1
ATOM 617 N N . ALA A 1 83 ? 15.905 10.570 -34.452 1.00 46.03 83 ALA A N 1
ATOM 618 C CA . ALA A 1 83 ? 14.719 10.202 -33.691 1.00 46.03 83 ALA A CA 1
ATOM 619 C C . ALA A 1 83 ? 14.508 8.677 -33.606 1.00 46.03 83 ALA A C 1
ATOM 621 O O . ALA A 1 83 ? 13.903 8.210 -32.644 1.00 46.03 83 ALA A O 1
ATOM 622 N N . GLU A 1 84 ? 15.007 7.894 -34.572 1.00 50.66 84 GLU A N 1
ATOM 623 C CA . GLU A 1 84 ? 14.643 6.472 -34.707 1.00 50.66 84 GLU A CA 1
ATOM 624 C C . GLU A 1 84 ? 15.597 5.468 -34.045 1.00 50.66 84 GLU A C 1
ATOM 626 O O . GLU A 1 84 ? 15.231 4.304 -33.889 1.00 50.66 84 GLU A O 1
ATOM 631 N N . VAL A 1 85 ? 16.790 5.872 -33.601 1.00 48.56 85 VAL A N 1
ATOM 632 C CA . VAL A 1 85 ? 17.693 4.984 -32.846 1.00 48.56 85 VAL A CA 1
ATOM 633 C C . VAL A 1 85 ? 18.360 5.767 -31.723 1.00 48.56 85 VAL A C 1
ATOM 635 O O . VAL A 1 85 ? 19.523 6.141 -31.821 1.00 48.56 85 VAL A O 1
ATOM 638 N N . ARG A 1 86 ? 17.615 6.022 -30.646 1.00 51.41 86 ARG A N 1
ATOM 639 C CA . ARG A 1 86 ? 18.238 6.338 -29.355 1.00 51.41 86 ARG A CA 1
ATOM 640 C C . ARG A 1 86 ? 18.636 5.030 -28.691 1.00 51.41 86 ARG A C 1
ATOM 642 O O . ARG A 1 86 ? 17.839 4.087 -28.677 1.00 51.41 86 ARG A O 1
ATOM 649 N N . ASP A 1 87 ? 19.860 4.956 -28.180 1.00 56.06 87 ASP A N 1
ATOM 650 C CA . ASP A 1 87 ? 20.289 3.794 -27.401 1.00 56.06 87 ASP A CA 1
ATOM 651 C C . ASP A 1 87 ? 19.350 3.626 -26.192 1.00 56.06 87 ASP A C 1
ATOM 653 O O . ASP A 1 87 ? 18.836 4.610 -25.654 1.00 56.06 87 ASP A O 1
ATOM 657 N N . LYS A 1 88 ? 19.103 2.387 -25.744 1.00 57.47 88 LYS A N 1
ATOM 658 C CA . LYS A 1 88 ? 18.276 2.125 -24.553 1.00 57.47 88 LYS A CA 1
ATOM 659 C C . LYS A 1 88 ? 18.798 2.961 -23.381 1.00 57.47 88 LYS A C 1
ATOM 661 O O . LYS A 1 88 ? 18.006 3.558 -22.665 1.00 57.47 88 LYS A O 1
ATOM 666 N N . THR A 1 89 ? 20.118 3.072 -23.259 1.00 54.94 89 THR A N 1
ATOM 667 C CA . THR A 1 89 ? 20.821 3.892 -22.268 1.00 54.94 89 THR A CA 1
ATOM 668 C C . THR A 1 89 ? 20.465 5.382 -22.365 1.00 54.94 89 THR A C 1
ATOM 670 O O . THR A 1 89 ? 20.157 5.994 -21.350 1.00 54.94 89 THR A O 1
ATOM 673 N N . GLU A 1 90 ? 20.393 5.949 -23.574 1.00 58.44 90 GLU A N 1
ATOM 674 C CA . GLU A 1 90 ? 19.987 7.347 -23.791 1.00 58.44 90 GLU A CA 1
ATOM 675 C C . GLU A 1 90 ? 18.500 7.572 -23.490 1.00 58.44 90 GLU A C 1
ATOM 677 O O . GLU A 1 90 ? 18.126 8.611 -22.958 1.00 58.44 90 GLU A O 1
ATOM 682 N N . ILE A 1 91 ? 17.629 6.605 -23.798 1.00 60.97 91 ILE A N 1
ATOM 683 C CA . ILE A 1 91 ? 16.204 6.691 -23.438 1.00 60.97 91 ILE A CA 1
ATOM 684 C C . ILE A 1 91 ? 16.032 6.645 -21.914 1.00 60.97 91 ILE A C 1
ATOM 686 O O . ILE A 1 91 ? 15.225 7.400 -21.373 1.00 60.97 91 ILE A O 1
ATOM 690 N N . LEU A 1 92 ? 16.787 5.788 -21.220 1.00 59.56 92 LEU A N 1
ATOM 691 C CA . LEU A 1 92 ? 16.773 5.705 -19.758 1.00 59.56 92 LEU A CA 1
ATOM 692 C C . LEU A 1 92 ? 17.284 7.001 -19.105 1.00 59.56 92 LEU A C 1
ATOM 694 O O . LEU A 1 92 ? 16.648 7.479 -18.165 1.00 59.56 92 LEU A O 1
ATOM 698 N N . ASP A 1 93 ? 18.349 7.603 -19.644 1.00 65.62 93 ASP A N 1
ATOM 699 C CA . ASP A 1 93 ? 18.881 8.897 -19.188 1.00 65.62 93 ASP A CA 1
ATOM 700 C C . ASP A 1 93 ? 17.894 10.047 -19.430 1.00 65.62 93 ASP A C 1
ATOM 702 O O . ASP A 1 93 ? 17.656 10.864 -18.541 1.00 65.62 93 ASP A O 1
ATOM 706 N N . ILE A 1 94 ? 17.254 10.096 -20.603 1.00 68.50 94 ILE A N 1
ATOM 707 C CA . ILE A 1 94 ? 16.265 11.135 -20.936 1.00 68.50 94 ILE A CA 1
ATOM 708 C C . ILE A 1 94 ? 15.027 11.035 -20.048 1.00 68.50 94 ILE A C 1
ATOM 710 O O . ILE A 1 94 ? 14.451 12.052 -19.666 1.00 68.50 94 ILE A O 1
ATOM 714 N N . LEU A 1 95 ? 14.605 9.813 -19.722 1.00 71.06 95 LEU A N 1
ATOM 715 C CA . LEU A 1 95 ? 13.488 9.577 -18.813 1.00 71.06 95 LEU A CA 1
ATOM 716 C C . LEU A 1 95 ? 13.885 9.685 -17.337 1.00 71.06 95 LEU A C 1
ATOM 718 O O . LEU A 1 95 ? 13.012 9.504 -16.488 1.00 71.06 95 LEU A O 1
ATOM 722 N N . GLN A 1 96 ? 15.166 9.942 -17.034 1.00 77.25 96 GLN A N 1
ATOM 723 C CA . GLN A 1 96 ? 15.718 9.949 -15.676 1.00 77.25 96 GLN A CA 1
ATOM 724 C C . GLN A 1 96 ? 15.248 8.720 -14.880 1.00 77.25 96 GLN A C 1
ATOM 726 O O . GLN A 1 96 ? 14.814 8.815 -13.731 1.00 77.25 96 GLN A O 1
ATOM 731 N N . SER A 1 97 ? 15.253 7.546 -15.522 1.00 75.81 97 SER A N 1
ATOM 732 C CA . SER A 1 97 ? 14.518 6.366 -15.047 1.00 75.81 97 SER A CA 1
ATOM 733 C C . SER A 1 97 ? 14.953 5.900 -13.655 1.00 75.81 97 SER A C 1
ATOM 735 O O . SER A 1 97 ? 14.147 5.368 -12.889 1.00 75.81 97 SER A O 1
ATOM 737 N N . THR A 1 98 ? 16.225 6.103 -13.319 1.00 79.62 98 THR A N 1
ATOM 738 C CA . THR A 1 98 ? 16.821 5.822 -12.012 1.00 79.62 98 THR A CA 1
ATOM 739 C C . THR A 1 98 ? 16.320 6.778 -10.935 1.00 79.62 98 THR A C 1
ATOM 741 O O . THR A 1 98 ? 15.867 6.308 -9.892 1.00 79.62 98 THR A O 1
ATOM 744 N N . GLU A 1 99 ? 16.318 8.086 -11.197 1.00 85.56 99 GLU A N 1
ATOM 745 C CA . GLU A 1 99 ? 15.796 9.109 -10.279 1.00 85.56 99 GLU A CA 1
ATOM 746 C C . GLU A 1 99 ? 14.296 8.908 -10.031 1.00 85.56 99 GLU A C 1
ATOM 748 O O . GLU A 1 99 ? 13.836 8.881 -8.889 1.00 85.56 99 GLU A O 1
ATOM 753 N N . VAL A 1 100 ? 13.523 8.663 -11.094 1.00 84.69 100 VAL A N 1
ATOM 754 C CA . VAL A 1 100 ? 12.086 8.383 -10.987 1.00 84.69 100 VAL A CA 1
ATOM 755 C C . VAL A 1 100 ? 11.832 7.122 -10.157 1.00 84.69 100 VAL A C 1
ATOM 757 O O . VAL A 1 100 ? 10.964 7.120 -9.279 1.00 84.69 100 VAL A O 1
ATOM 760 N N . LEU A 1 101 ? 12.591 6.046 -10.391 1.00 85.50 101 LEU A N 1
ATOM 761 C CA . LEU A 1 101 ? 12.465 4.810 -9.617 1.00 85.50 101 LEU A CA 1
ATOM 762 C C . LEU A 1 101 ? 12.797 5.026 -8.134 1.00 85.50 101 LEU A C 1
ATOM 764 O O . LEU A 1 101 ? 12.109 4.470 -7.271 1.00 85.50 101 LEU A O 1
ATOM 768 N N . GLU A 1 102 ? 13.819 5.825 -7.833 1.00 88.44 102 GLU A N 1
ATOM 769 C CA . GLU A 1 102 ? 14.198 6.181 -6.467 1.00 88.44 102 GLU A CA 1
ATOM 770 C C . GLU A 1 102 ? 13.090 6.983 -5.773 1.00 88.44 102 GLU A C 1
ATOM 772 O O . GLU A 1 102 ? 12.651 6.608 -4.683 1.00 88.44 102 GLU A O 1
ATOM 777 N N . LEU A 1 103 ? 12.545 8.013 -6.428 1.00 90.00 103 LEU A N 1
ATOM 778 C CA . LEU A 1 103 ? 11.446 8.825 -5.896 1.00 90.00 103 LEU A CA 1
ATOM 779 C C . LEU A 1 103 ? 10.193 7.988 -5.599 1.00 90.00 103 LEU A C 1
ATOM 781 O O . LEU A 1 103 ? 9.597 8.118 -4.524 1.00 90.00 103 LEU A O 1
ATOM 785 N N . ILE A 1 104 ? 9.802 7.095 -6.516 1.00 88.31 104 ILE A N 1
ATOM 786 C CA . ILE A 1 104 ? 8.648 6.206 -6.311 1.00 88.31 104 ILE A CA 1
ATOM 787 C C . ILE A 1 104 ? 8.919 5.237 -5.153 1.00 88.31 104 ILE A C 1
ATOM 789 O O . ILE A 1 104 ? 8.037 5.011 -4.322 1.00 88.31 104 ILE A O 1
ATOM 793 N N . SER A 1 105 ? 10.132 4.683 -5.070 1.00 88.94 105 SER A N 1
ATOM 794 C CA . SER A 1 105 ? 10.513 3.752 -4.001 1.00 88.94 105 SER A CA 1
ATOM 795 C C . SER A 1 105 ? 10.506 4.434 -2.630 1.00 88.94 105 SER A C 1
ATOM 797 O O . SER A 1 105 ? 9.938 3.894 -1.681 1.00 88.94 105 SER A O 1
ATOM 799 N N . ASN A 1 106 ? 11.042 5.652 -2.539 1.00 92.12 106 ASN A N 1
ATOM 800 C CA . ASN A 1 106 ? 11.027 6.457 -1.319 1.00 92.12 106 ASN A CA 1
ATOM 801 C C . ASN A 1 106 ? 9.594 6.802 -0.890 1.00 92.12 106 ASN A C 1
ATOM 803 O O . ASN A 1 106 ? 9.239 6.658 0.281 1.00 92.12 106 ASN A O 1
ATOM 807 N N . SER A 1 107 ? 8.736 7.195 -1.837 1.00 91.50 107 SER A N 1
ATOM 808 C CA . SER A 1 107 ? 7.320 7.456 -1.556 1.00 91.50 107 SER A CA 1
ATOM 809 C C . SER A 1 107 ? 6.587 6.208 -1.047 1.00 91.50 107 SER A C 1
ATOM 811 O O . SER A 1 107 ? 5.801 6.301 -0.103 1.00 91.50 107 SER A O 1
ATOM 813 N N . LEU A 1 108 ? 6.873 5.033 -1.617 1.00 90.56 108 LEU A N 1
ATOM 814 C CA . LEU A 1 108 ? 6.290 3.765 -1.177 1.00 90.56 108 LEU A CA 1
ATOM 815 C C . LEU A 1 108 ? 6.659 3.436 0.278 1.00 90.56 108 LEU A C 1
ATOM 817 O O . LEU A 1 108 ? 5.793 3.014 1.045 1.00 90.56 108 LEU A O 1
ATOM 821 N N . GLU A 1 109 ? 7.916 3.641 0.675 1.00 92.12 109 GLU A N 1
ATOM 822 C CA . GLU A 1 109 ? 8.342 3.431 2.065 1.00 92.12 109 GLU A CA 1
ATOM 823 C C . GLU A 1 109 ? 7.649 4.403 3.030 1.00 92.12 109 GLU A C 1
ATOM 825 O O . GLU A 1 109 ? 7.162 3.985 4.083 1.00 92.12 109 GLU A O 1
ATOM 830 N N . ILE A 1 110 ? 7.484 5.674 2.647 1.00 91.19 110 ILE A N 1
ATOM 831 C CA . ILE A 1 110 ? 6.726 6.651 3.445 1.00 91.19 110 ILE A CA 1
ATOM 832 C C . ILE A 1 110 ? 5.277 6.188 3.654 1.00 91.19 110 ILE A C 1
ATOM 834 O O . ILE A 1 110 ? 4.770 6.238 4.777 1.00 91.19 110 ILE A O 1
ATOM 838 N N . HIS A 1 111 ? 4.604 5.700 2.609 1.00 88.38 111 HIS A N 1
ATOM 839 C CA . HIS A 1 111 ? 3.223 5.224 2.730 1.00 88.38 111 HIS A CA 1
ATOM 840 C C . HIS A 1 111 ? 3.096 3.984 3.623 1.00 88.38 111 HIS A C 1
ATOM 842 O O . HIS A 1 111 ? 2.159 3.913 4.418 1.00 88.38 111 HIS A O 1
ATOM 848 N N . LYS A 1 112 ? 4.054 3.050 3.578 1.00 88.88 112 LYS A N 1
ATOM 849 C CA . LYS A 1 112 ? 4.093 1.914 4.518 1.00 88.88 112 LYS A CA 1
ATOM 850 C C . LYS A 1 112 ? 4.272 2.365 5.967 1.00 88.88 112 LYS A C 1
ATOM 852 O O . LYS A 1 112 ? 3.677 1.781 6.866 1.00 88.88 112 LYS A O 1
ATOM 857 N N . ILE A 1 113 ? 5.072 3.404 6.208 1.00 90.12 113 ILE A N 1
ATOM 858 C CA . ILE A 1 113 ? 5.227 3.980 7.551 1.00 90.12 113 ILE A CA 1
ATOM 859 C C . ILE A 1 113 ? 3.909 4.609 8.020 1.00 90.12 113 ILE A C 1
ATOM 861 O O . ILE A 1 113 ? 3.546 4.475 9.188 1.00 90.12 113 ILE A O 1
ATOM 865 N N . ILE A 1 114 ? 3.179 5.291 7.130 1.00 87.06 114 ILE A N 1
ATOM 866 C CA . ILE A 1 114 ? 1.861 5.860 7.447 1.00 87.06 114 ILE A CA 1
ATOM 867 C C . ILE A 1 114 ? 0.862 4.754 7.814 1.00 87.06 114 ILE A C 1
ATOM 869 O O . ILE A 1 114 ? 0.133 4.920 8.789 1.00 87.06 114 ILE A O 1
ATOM 873 N N . ASP A 1 115 ? 0.881 3.624 7.105 1.00 86.75 115 ASP A N 1
ATOM 874 C CA . ASP A 1 115 ? 0.018 2.457 7.359 1.00 86.75 115 ASP A CA 1
ATOM 875 C C . ASP A 1 115 ? 0.224 1.849 8.762 1.00 86.75 115 ASP A C 1
ATOM 877 O O . ASP A 1 115 ? -0.692 1.297 9.363 1.00 86.75 115 ASP A O 1
ATOM 881 N N . GLN A 1 116 ? 1.417 2.015 9.340 1.00 85.88 116 GLN A N 1
ATOM 882 C CA . GLN A 1 116 ? 1.757 1.514 10.678 1.00 85.88 116 GLN A CA 1
ATOM 883 C C . GLN A 1 116 ? 1.385 2.473 11.821 1.00 85.88 116 GLN A C 1
ATOM 885 O O . GLN A 1 116 ? 1.596 2.151 12.997 1.00 85.88 116 GLN A O 1
ATOM 890 N N . ARG A 1 117 ? 0.878 3.676 11.521 1.00 83.31 117 ARG A N 1
ATOM 891 C CA . ARG A 1 117 ? 0.575 4.675 12.555 1.00 83.31 117 ARG A CA 1
ATOM 892 C C . ARG A 1 117 ? -0.617 4.255 13.424 1.00 83.31 117 ARG A C 1
ATOM 894 O O . ARG A 1 117 ? -1.490 3.515 12.979 1.00 83.31 117 ARG A O 1
ATOM 901 N N . PRO A 1 118 ? -0.696 4.756 14.674 1.00 85.31 118 PRO A N 1
ATOM 902 C CA . PRO A 1 118 ? -1.880 4.584 15.507 1.00 85.31 118 PRO A CA 1
ATOM 903 C C . PRO A 1 118 ? -3.128 5.070 14.769 1.00 85.31 118 PRO A C 1
ATOM 905 O O . PRO A 1 118 ? -3.215 6.237 14.389 1.00 85.31 118 PRO A O 1
ATOM 908 N N . ASN A 1 119 ? -4.081 4.167 14.577 1.00 91.56 119 ASN A N 1
ATOM 909 C CA . ASN A 1 119 ? -5.311 4.455 13.860 1.00 91.56 119 ASN A CA 1
ATOM 910 C C . ASN A 1 119 ? -6.361 5.109 14.788 1.00 91.56 119 ASN A C 1
ATOM 912 O O . ASN A 1 119 ? -6.210 5.134 16.018 1.00 91.56 119 ASN A O 1
ATOM 916 N N . ILE A 1 120 ? -7.408 5.697 14.203 1.00 95.88 120 ILE A N 1
ATOM 917 C CA . ILE A 1 120 ? -8.457 6.420 14.947 1.00 95.88 120 ILE A CA 1
ATOM 918 C C . ILE A 1 120 ? -9.126 5.480 15.953 1.00 95.88 120 ILE A C 1
ATOM 920 O O . ILE A 1 120 ? -9.355 5.857 17.102 1.00 95.88 120 ILE A O 1
ATOM 924 N N . SER A 1 121 ? -9.355 4.232 15.557 1.00 97.12 121 SER A N 1
ATOM 925 C CA . SER A 1 121 ? -9.915 3.183 16.402 1.00 97.12 121 SER A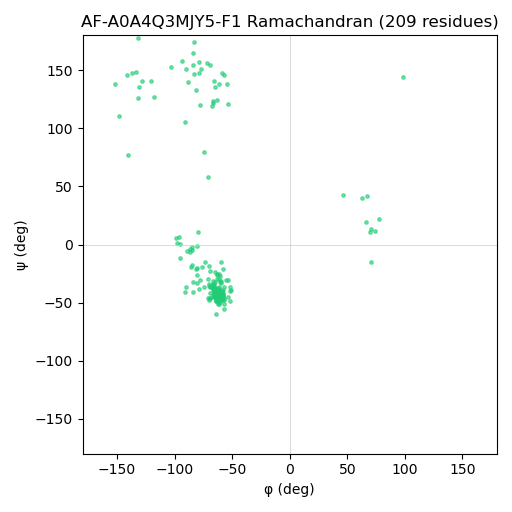 CA 1
ATOM 926 C C . SER A 1 121 ? -9.149 3.001 17.713 1.00 97.12 121 SER A C 1
ATOM 928 O O . SER A 1 121 ? -9.755 2.931 18.787 1.00 97.12 121 SER A O 1
ATOM 930 N N . ARG A 1 122 ? -7.813 2.967 17.656 1.00 97.19 122 ARG A N 1
ATOM 931 C CA . ARG A 1 122 ? -6.959 2.880 18.846 1.00 97.19 122 ARG A CA 1
ATOM 932 C C . ARG A 1 122 ? -7.136 4.094 19.754 1.00 97.19 122 ARG A C 1
ATOM 934 O O . ARG A 1 122 ? -7.285 3.919 20.963 1.00 97.19 122 ARG A O 1
ATOM 941 N N . ALA A 1 123 ? -7.130 5.301 19.188 1.00 97.06 123 ALA A N 1
ATOM 942 C CA . ALA A 1 123 ? -7.298 6.536 19.952 1.00 97.06 123 ALA A CA 1
ATOM 943 C C . ALA A 1 123 ? -8.665 6.584 20.653 1.00 97.06 123 ALA A C 1
ATOM 945 O O . ALA A 1 123 ? -8.730 6.839 21.855 1.00 97.06 123 ALA A O 1
ATOM 946 N N . VAL A 1 124 ? -9.734 6.238 19.931 1.00 97.81 124 VAL A N 1
ATOM 947 C CA . VAL A 1 124 ? -11.107 6.185 20.451 1.00 97.81 124 VAL A CA 1
ATOM 948 C C . VAL A 1 124 ? -11.221 5.220 21.630 1.00 97.81 124 VAL A C 1
ATOM 950 O O . VAL A 1 124 ? -11.771 5.587 22.667 1.00 97.81 124 VAL A O 1
ATOM 953 N N . ILE A 1 125 ? -10.677 4.002 21.524 1.00 97.94 125 ILE A N 1
ATOM 954 C CA . ILE A 1 125 ? -10.741 3.024 22.621 1.00 97.94 125 ILE A CA 1
ATOM 955 C C . ILE A 1 125 ? -9.925 3.477 23.835 1.00 97.94 125 ILE A C 1
ATOM 957 O O . ILE A 1 125 ? -10.416 3.376 24.959 1.00 97.94 125 ILE A O 1
ATOM 961 N N . ILE A 1 126 ? -8.708 3.996 23.636 1.00 97.50 126 ILE A N 1
ATOM 962 C CA . ILE A 1 126 ? -7.873 4.496 24.742 1.00 97.50 126 ILE A CA 1
ATOM 963 C C . ILE A 1 126 ? -8.588 5.629 25.481 1.00 97.50 126 ILE A C 1
ATOM 965 O O . ILE A 1 126 ? -8.633 5.632 26.710 1.00 97.50 126 ILE A O 1
ATOM 969 N N . GLU A 1 127 ? -9.165 6.570 24.742 1.00 98.00 127 GLU A N 1
ATOM 970 C CA . GLU A 1 127 ? -9.873 7.704 25.326 1.00 98.00 127 GLU A CA 1
ATOM 971 C C . GLU A 1 127 ? -11.165 7.269 26.030 1.00 98.00 127 GLU A C 1
ATOM 973 O O . GLU A 1 127 ? -11.468 7.740 27.124 1.00 98.00 127 GLU A O 1
ATOM 978 N N . THR A 1 128 ? -11.872 6.280 25.478 1.00 98.00 128 THR A N 1
ATOM 979 C CA . THR A 1 128 ? -13.046 5.680 26.127 1.00 98.00 128 THR A CA 1
ATOM 980 C C . THR A 1 128 ? -12.688 5.060 27.477 1.00 98.00 128 THR A C 1
ATOM 982 O O . THR A 1 128 ? -13.381 5.300 28.466 1.00 98.00 128 THR A O 1
ATOM 985 N N . LEU A 1 129 ? -11.601 4.280 27.548 1.00 97.75 129 LEU A N 1
ATOM 986 C CA . LEU A 1 129 ? -11.130 3.670 28.799 1.00 97.75 129 LEU A CA 1
ATOM 987 C C . LEU A 1 129 ? -10.797 4.743 29.844 1.00 97.75 129 LEU A C 1
ATOM 989 O O . LEU A 1 129 ? -11.210 4.628 30.995 1.00 97.75 129 LEU A O 1
ATOM 993 N N . LYS A 1 130 ? -10.125 5.827 29.431 1.00 97.88 130 LYS A N 1
ATOM 994 C CA . LYS A 1 130 ? -9.799 6.956 30.315 1.00 97.88 130 LYS A CA 1
ATOM 995 C C . LYS A 1 130 ? -11.047 7.652 30.859 1.00 97.88 130 LYS A C 1
ATOM 997 O O . LYS A 1 130 ? -11.139 7.860 32.063 1.00 97.88 130 LYS A O 1
ATOM 1002 N N . ARG A 1 131 ? -12.006 7.995 29.993 1.00 97.50 131 ARG A N 1
ATOM 1003 C CA . ARG A 1 131 ? -13.222 8.740 30.371 1.00 97.50 131 ARG A CA 1
ATOM 1004 C C . ARG A 1 131 ? -14.190 7.925 31.223 1.00 97.50 131 ARG A C 1
ATOM 1006 O O . ARG A 1 131 ? -14.871 8.482 32.075 1.00 97.50 131 ARG A O 1
ATOM 1013 N N . SER A 1 132 ? -14.265 6.618 30.984 1.00 96.88 132 SER A N 1
ATOM 1014 C CA . SER A 1 132 ? -15.154 5.714 31.727 1.00 96.88 132 SER A CA 1
ATOM 1015 C C . SER A 1 132 ? -14.554 5.188 33.032 1.00 96.88 132 SER A C 1
ATOM 1017 O O . SER A 1 132 ? -15.297 4.696 33.877 1.00 96.88 132 SER A O 1
ATOM 1019 N N . GLY A 1 133 ? -13.226 5.242 33.191 1.00 97.00 133 GLY A N 1
ATOM 1020 C CA . GLY A 1 133 ? -12.520 4.571 34.286 1.00 97.00 133 GLY A CA 1
ATOM 1021 C C . GLY A 1 133 ? -12.510 3.041 34.168 1.00 97.00 133 GLY A C 1
ATOM 1022 O O . GLY A 1 133 ? -12.143 2.353 35.117 1.00 97.00 133 GLY A O 1
ATOM 1023 N N . PHE A 1 134 ? -12.922 2.494 33.022 1.00 97.75 134 PHE A N 1
ATOM 1024 C CA . PHE A 1 134 ? -12.983 1.055 32.787 1.00 97.75 134 PHE A CA 1
ATOM 1025 C C . PHE A 1 134 ? -11.612 0.466 32.479 1.00 97.75 134 PHE A C 1
ATOM 1027 O O . PHE A 1 134 ? -10.782 1.073 31.800 1.00 97.75 134 PHE A O 1
ATOM 1034 N N . ASN A 1 135 ? -11.408 -0.785 32.892 1.00 97.44 135 ASN A N 1
ATOM 1035 C CA . ASN A 1 135 ? -10.351 -1.607 32.314 1.00 97.44 135 ASN A CA 1
ATOM 1036 C C . ASN A 1 135 ? -10.834 -2.267 30.997 1.00 97.44 135 ASN A C 1
ATOM 1038 O O . ASN A 1 135 ? -12.003 -2.179 30.608 1.00 97.44 135 ASN A O 1
ATOM 1042 N N . GLN A 1 136 ? -9.932 -2.956 30.287 1.00 97.50 136 GLN A N 1
ATOM 1043 C CA . GLN A 1 136 ? -10.263 -3.602 29.006 1.00 97.50 136 GLN A CA 1
ATOM 1044 C C . GLN A 1 136 ? -11.378 -4.656 29.125 1.00 97.50 136 GLN A C 1
ATOM 1046 O O . GLN A 1 136 ? -12.155 -4.835 28.186 1.00 97.50 136 GLN A O 1
AT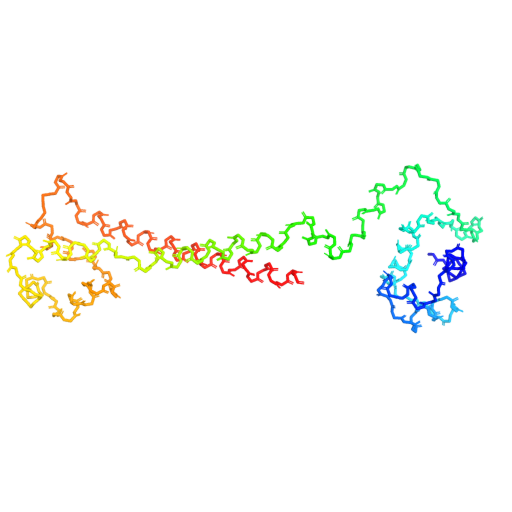OM 1051 N N . LYS A 1 137 ? -11.460 -5.359 30.261 1.00 97.88 137 LYS A N 1
ATOM 1052 C CA . LYS A 1 137 ? -12.478 -6.381 30.519 1.00 97.88 137 LYS A CA 1
ATOM 1053 C C . LYS A 1 137 ? -13.845 -5.728 30.714 1.00 97.88 137 LYS A C 1
ATOM 1055 O O . LYS A 1 137 ? -14.796 -6.155 30.063 1.00 97.88 137 LYS A O 1
ATOM 1060 N N . ASP A 1 138 ? -13.928 -4.666 31.508 1.00 98.12 138 ASP A N 1
ATOM 1061 C CA . ASP A 1 138 ? -15.185 -3.955 31.772 1.00 98.12 138 ASP A CA 1
ATOM 1062 C C . ASP A 1 138 ? -15.758 -3.348 30.486 1.00 98.12 138 ASP A C 1
ATOM 1064 O O . ASP A 1 138 ? -16.933 -3.548 30.166 1.00 98.12 138 ASP A O 1
ATOM 1068 N N . LEU A 1 139 ? -14.909 -2.684 29.688 1.00 97.81 139 LEU A N 1
ATOM 1069 C CA . LEU A 1 139 ? -15.327 -2.122 28.404 1.00 97.81 139 LEU A CA 1
ATOM 1070 C C . LEU A 1 139 ? -15.813 -3.216 27.446 1.00 97.81 139 LEU A C 1
ATOM 1072 O O . LEU A 1 139 ? -16.819 -3.029 26.765 1.00 97.81 139 LEU A O 1
ATOM 1076 N N . SER A 1 140 ? -15.131 -4.366 27.414 1.00 97.81 140 SER A N 1
ATOM 1077 C CA . SER A 1 140 ? -15.524 -5.480 26.548 1.00 97.81 140 SER A CA 1
ATOM 1078 C C . SER A 1 140 ? -16.912 -6.028 26.887 1.00 97.81 140 SER A C 1
ATOM 1080 O O . SER A 1 140 ? -17.702 -6.280 25.979 1.00 97.81 140 SER A O 1
ATOM 1082 N N . VAL A 1 141 ? -17.251 -6.119 28.178 1.00 97.62 141 VAL A N 1
ATOM 1083 C CA . VAL A 1 141 ? -18.595 -6.503 28.631 1.00 97.62 141 VAL A CA 1
ATOM 1084 C C . VAL A 1 141 ? -19.613 -5.451 28.198 1.00 97.62 141 VAL A C 1
ATOM 1086 O O . VAL A 1 141 ? -20.661 -5.805 27.664 1.00 97.62 141 VAL A O 1
ATOM 1089 N N . GLN A 1 142 ? -19.290 -4.163 28.354 1.00 96.69 142 GLN A N 1
ATOM 1090 C CA . GLN A 1 142 ? -20.213 -3.082 28.007 1.00 96.69 142 GLN A CA 1
ATOM 1091 C C . GLN A 1 142 ? -20.541 -2.968 26.520 1.00 96.69 142 GLN A C 1
ATOM 1093 O O . GLN A 1 142 ? -21.661 -2.601 26.173 1.00 96.69 142 GLN A O 1
ATOM 1098 N N . ILE A 1 143 ? -19.591 -3.271 25.636 1.00 95.50 143 ILE A N 1
ATOM 1099 C CA . ILE A 1 143 ? -19.830 -3.215 24.186 1.00 95.50 143 ILE A CA 1
ATOM 1100 C C . ILE A 1 143 ? -20.133 -4.587 23.571 1.00 95.50 143 ILE A C 1
ATOM 1102 O O . ILE A 1 143 ? -20.251 -4.698 22.352 1.00 95.50 143 ILE A O 1
ATOM 1106 N N . GLY A 1 144 ? -20.258 -5.634 24.394 1.00 96.31 144 GLY A N 1
ATOM 1107 C CA . GLY A 1 144 ? -20.608 -6.982 23.945 1.00 96.31 144 GLY A CA 1
ATOM 1108 C C . GLY A 1 144 ? -19.532 -7.645 23.079 1.00 96.31 144 GLY A C 1
ATOM 1109 O O . GLY A 1 144 ? -19.850 -8.275 22.071 1.00 96.31 144 GLY A O 1
ATOM 1110 N N . CYS A 1 145 ? -18.254 -7.499 23.437 1.00 96.75 145 CYS A N 1
ATOM 1111 C CA . CYS A 1 145 ? -17.136 -8.132 22.737 1.00 96.75 145 CYS A CA 1
ATOM 1112 C C . CYS A 1 145 ? -16.163 -8.833 23.698 1.00 96.75 145 CYS A C 1
ATOM 1114 O O . CYS A 1 145 ? -16.300 -8.794 24.914 1.00 96.75 145 CYS A O 1
ATOM 1116 N N . THR A 1 146 ? -15.133 -9.481 23.152 1.00 97.81 146 THR A N 1
ATOM 1117 C CA . THR A 1 146 ? -14.095 -10.150 23.954 1.00 97.81 146 THR A CA 1
ATOM 1118 C C . THR A 1 146 ? -13.003 -9.169 24.415 1.00 97.81 146 THR A C 1
ATOM 1120 O O . THR A 1 146 ? -12.622 -8.306 23.619 1.00 97.81 146 THR A O 1
ATOM 1123 N N . PRO A 1 147 ? -12.386 -9.337 25.600 1.00 97.62 147 PRO A N 1
ATOM 1124 C CA . PRO A 1 147 ? -11.247 -8.515 26.031 1.00 97.62 147 PRO A CA 1
ATOM 1125 C C . PRO A 1 147 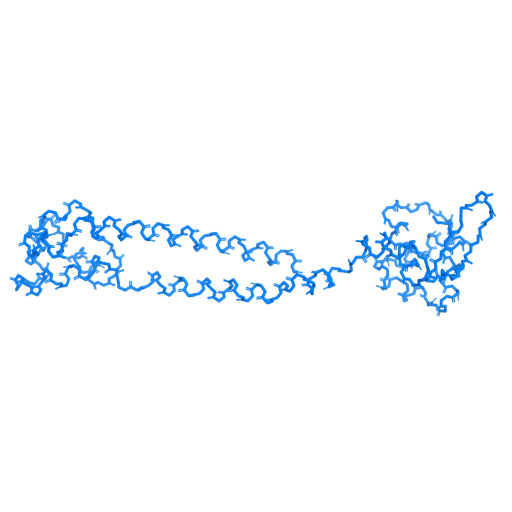? -10.055 -8.546 25.059 1.00 97.62 147 PRO A C 1
ATOM 1127 O O . PRO A 1 147 ? -9.417 -7.527 24.809 1.00 97.62 147 PRO A O 1
ATOM 1130 N N . SER A 1 148 ? -9.782 -9.698 24.435 1.00 97.75 148 SER A N 1
ATOM 1131 C CA . SER A 1 148 ? -8.707 -9.853 23.439 1.00 97.75 148 SER A CA 1
ATOM 1132 C C . SER A 1 148 ? -8.917 -8.991 22.190 1.00 97.75 148 SER A C 1
ATOM 1134 O O . SER A 1 148 ? -7.953 -8.548 21.559 1.00 97.75 148 SER A O 1
ATOM 1136 N N . PHE A 1 149 ? -10.174 -8.717 21.844 1.00 97.75 149 PHE A N 1
ATOM 1137 C CA . PHE A 1 149 ? -10.532 -7.824 20.751 1.00 97.75 149 PHE A CA 1
ATOM 1138 C C . PHE A 1 149 ? -10.191 -6.370 21.091 1.00 97.75 149 PHE A C 1
ATOM 1140 O O . PHE A 1 149 ? -9.516 -5.717 20.297 1.00 97.75 149 PHE A O 1
ATOM 1147 N N . ILE A 1 150 ? -10.546 -5.908 22.296 1.00 97.44 150 ILE A N 1
ATOM 1148 C CA . ILE A 1 150 ? -10.134 -4.592 22.811 1.00 97.44 150 ILE A CA 1
ATOM 1149 C C . ILE A 1 150 ? -8.609 -4.482 22.815 1.00 97.44 150 ILE A C 1
ATOM 1151 O O . ILE A 1 150 ? -8.061 -3.529 22.264 1.00 97.44 150 ILE A O 1
ATOM 1155 N N . ASN A 1 151 ? -7.915 -5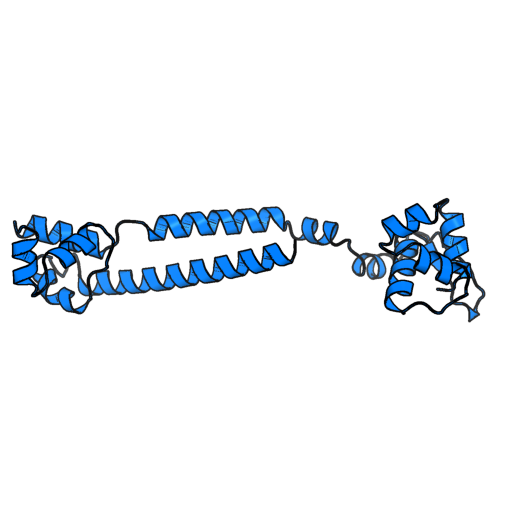.498 23.339 1.00 97.25 151 ASN A N 1
ATOM 1156 C CA . ASN A 1 151 ? -6.456 -5.518 23.359 1.00 97.25 151 ASN A CA 1
ATOM 1157 C C . ASN A 1 151 ? -5.857 -5.395 21.944 1.00 97.25 151 ASN A C 1
ATOM 1159 O O . ASN A 1 151 ? -4.917 -4.629 21.723 1.00 97.25 151 ASN A O 1
ATOM 1163 N N . SER A 1 152 ? -6.442 -6.086 20.960 1.00 96.81 152 SER A N 1
ATOM 1164 C CA . SER A 1 152 ? -6.005 -6.019 19.559 1.00 96.81 152 SER A CA 1
ATOM 1165 C C . SER A 1 152 ? -6.141 -4.611 18.973 1.00 96.81 152 SER A C 1
ATOM 1167 O O . SER A 1 152 ? -5.236 -4.170 18.267 1.00 96.81 152 SER A O 1
ATOM 1169 N N . ILE A 1 153 ? -7.224 -3.893 19.295 1.00 96.50 153 ILE A N 1
ATOM 1170 C CA . ILE A 1 153 ? -7.424 -2.501 18.861 1.00 96.50 153 ILE A CA 1
ATOM 1171 C C . ILE A 1 153 ? -6.440 -1.567 19.572 1.00 96.50 153 ILE A C 1
ATOM 1173 O O . ILE A 1 153 ? -5.762 -0.772 18.928 1.00 96.50 153 ILE A O 1
ATOM 1177 N N . THR A 1 154 ? -6.276 -1.701 20.893 1.00 95.56 154 THR A N 1
ATOM 1178 C CA . THR A 1 154 ? -5.322 -0.868 21.652 1.00 95.56 154 THR A CA 1
ATOM 1179 C C . THR A 1 154 ? -3.868 -1.078 21.225 1.00 95.56 154 THR A C 1
ATOM 1181 O O . THR A 1 154 ? -3.054 -0.163 21.343 1.00 95.56 154 THR A O 1
ATOM 1184 N N . SER A 1 155 ? -3.560 -2.257 20.677 1.00 93.81 155 SER A N 1
ATOM 1185 C CA . SER A 1 155 ? -2.262 -2.606 20.092 1.00 93.81 155 SER A CA 1
ATOM 1186 C C . SER A 1 155 ? -2.118 -2.173 18.624 1.00 93.81 155 SER A C 1
ATOM 1188 O O . SER A 1 155 ? -1.072 -2.416 18.034 1.00 93.81 155 SER A O 1
ATOM 1190 N N . GLY A 1 156 ? -3.154 -1.585 18.013 1.00 91.75 156 GLY A N 1
ATOM 1191 C CA . GLY A 1 156 ? -3.160 -1.155 16.608 1.00 91.75 156 GLY A CA 1
ATOM 1192 C C . GLY A 1 156 ? -3.265 -2.285 15.577 1.00 91.75 156 GLY A C 1
ATOM 1193 O O . GLY A 1 156 ? -3.064 -2.047 14.397 1.00 91.75 156 GLY A O 1
ATOM 1194 N N . LYS A 1 157 ? -3.579 -3.521 15.989 1.00 91.75 157 LYS A N 1
ATOM 1195 C CA . LYS A 1 157 ? -3.672 -4.683 15.081 1.00 91.75 157 LYS A CA 1
ATOM 1196 C C . LYS A 1 157 ? -5.029 -4.814 14.390 1.00 91.75 157 LYS A C 1
ATOM 1198 O O . LYS A 1 157 ? -5.165 -5.598 13.456 1.00 91.75 157 LYS A O 1
ATOM 1203 N N . LYS A 1 158 ? -6.061 -4.152 14.916 1.00 94.00 158 LYS A N 1
ATOM 1204 C CA . LYS A 1 158 ? -7.433 -4.195 14.398 1.00 94.00 158 LYS A CA 1
ATOM 1205 C C . LYS A 1 158 ? -8.072 -2.818 14.499 1.00 94.00 158 LYS A C 1
ATOM 1207 O O . LYS A 1 158 ? -7.848 -2.112 15.480 1.00 94.00 158 LYS A O 1
ATOM 1212 N N . SER A 1 159 ? -8.925 -2.501 13.538 1.00 95.25 159 SER A N 1
ATOM 1213 C CA . SER A 1 159 ? -9.790 -1.320 13.570 1.00 95.25 159 SER A CA 1
ATOM 1214 C C . SER A 1 159 ? -11.126 -1.673 14.238 1.00 95.25 159 SER A C 1
ATOM 1216 O O . SER A 1 159 ? -11.566 -2.829 14.222 1.00 95.25 159 SER A O 1
ATOM 1218 N N . LEU A 1 160 ? -11.757 -0.690 14.872 1.00 96.88 160 LEU A N 1
ATOM 1219 C CA . LEU A 1 160 ? -13.035 -0.790 15.561 1.00 96.88 160 LEU A CA 1
ATOM 1220 C C . LEU A 1 160 ? -14.175 -0.769 14.526 1.00 96.88 160 LEU A C 1
ATOM 1222 O O . LEU A 1 160 ? -14.339 0.210 13.800 1.00 96.88 160 LEU A O 1
ATOM 1226 N N . PRO A 1 161 ? -15.007 -1.820 14.446 1.00 96.75 161 PRO A N 1
ATOM 1227 C CA . PRO A 1 161 ? -16.150 -1.838 13.550 1.00 96.75 161 PRO A CA 1
ATOM 1228 C C . PRO A 1 161 ? -17.158 -0.734 13.874 1.00 96.75 161 PRO A C 1
ATOM 1230 O O . PRO A 1 161 ? -17.538 -0.555 15.030 1.00 96.75 161 PRO A O 1
ATOM 1233 N N . ILE A 1 162 ? -17.686 -0.095 12.827 1.00 97.38 162 ILE A N 1
ATOM 1234 C CA . ILE A 1 162 ? -18.680 0.991 12.916 1.00 97.38 162 ILE A CA 1
ATOM 1235 C C . ILE A 1 162 ? -19.911 0.598 13.749 1.00 97.38 162 ILE A C 1
ATOM 1237 O O . ILE A 1 162 ? -20.471 1.434 14.444 1.00 97.38 162 ILE A O 1
ATOM 1241 N N . LYS A 1 163 ? -20.301 -0.684 13.769 1.00 96.94 163 LYS A N 1
ATOM 1242 C CA . LYS A 1 163 ? -21.429 -1.161 14.591 1.00 96.94 163 LYS A CA 1
ATOM 1243 C C . LYS A 1 163 ? -21.272 -0.894 16.097 1.00 96.94 163 LYS A C 1
ATOM 1245 O O . LYS A 1 163 ? -22.265 -0.909 16.811 1.00 96.94 163 LYS A O 1
ATOM 1250 N N . TYR A 1 164 ? -20.046 -0.676 16.583 1.00 97.31 164 TYR A N 1
ATOM 1251 C CA . TYR A 1 164 ? -19.786 -0.315 17.980 1.00 97.31 164 TYR A CA 1
ATOM 1252 C C . TYR A 1 164 ? -19.800 1.201 18.221 1.00 97.31 164 TYR A C 1
ATOM 1254 O O . TYR A 1 164 ? -19.718 1.625 19.372 1.00 97.31 164 TYR A O 1
ATOM 1262 N N . ALA A 1 165 ? -19.915 2.025 17.174 1.00 97.19 165 ALA A N 1
ATOM 1263 C CA . ALA A 1 165 ? -19.824 3.478 17.281 1.00 97.19 165 ALA A CA 1
ATOM 1264 C C . ALA A 1 165 ? -20.881 4.054 18.226 1.00 97.19 165 ALA A C 1
ATOM 1266 O O . ALA A 1 165 ? -20.533 4.835 19.101 1.00 97.19 165 ALA A O 1
ATOM 1267 N N . SER A 1 166 ? -22.140 3.617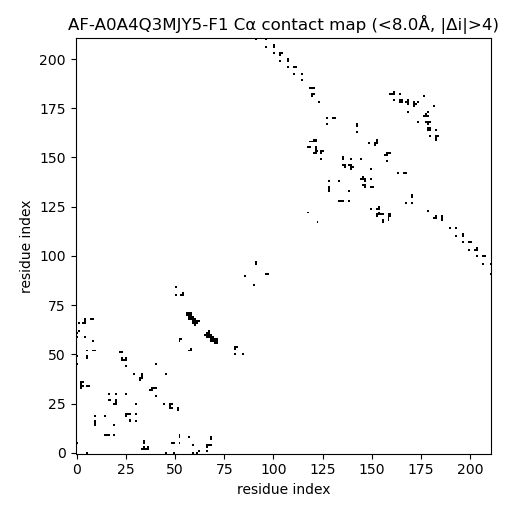 18.130 1.00 95.94 166 SER A N 1
ATOM 1268 C CA . SER A 1 166 ? -23.224 4.088 19.006 1.00 95.94 166 SER A CA 1
ATOM 1269 C C . SER A 1 166 ? -22.971 3.778 20.486 1.00 95.94 166 SER A C 1
ATOM 1271 O O . SER A 1 166 ? -23.207 4.626 21.346 1.00 95.94 166 SER A O 1
ATOM 1273 N N . PHE A 1 167 ? -22.431 2.594 20.791 1.00 96.50 167 PHE A N 1
ATOM 1274 C CA . PHE A 1 167 ? -22.076 2.197 22.156 1.00 96.50 167 PHE A CA 1
ATOM 1275 C C . PHE A 1 167 ? -20.947 3.044 22.738 1.00 96.50 167 PHE A C 1
ATOM 1277 O O . PHE A 1 167 ? -20.942 3.312 23.938 1.00 96.50 167 PHE A O 1
ATOM 1284 N N . ILE A 1 168 ? -19.994 3.444 21.897 1.00 97.25 168 ILE A N 1
ATOM 1285 C CA . ILE A 1 168 ? -18.835 4.244 22.291 1.00 97.25 168 ILE A CA 1
ATOM 1286 C C . ILE A 1 168 ? -19.169 5.741 22.321 1.00 97.25 168 ILE A C 1
ATOM 1288 O O . ILE A 1 168 ? -18.670 6.460 23.182 1.00 97.25 168 ILE A O 1
ATOM 1292 N N . GLN A 1 169 ? -20.063 6.212 21.449 1.00 97.94 169 GLN A N 1
ATOM 1293 C CA . GLN A 1 169 ? -20.432 7.622 21.320 1.00 97.94 169 GLN A CA 1
ATOM 1294 C C . GLN A 1 169 ? -20.904 8.232 22.641 1.00 97.94 169 GLN A C 1
ATOM 1296 O O . GLN A 1 169 ? -20.651 9.404 22.876 1.00 97.94 169 GLN A O 1
ATOM 1301 N N . LYS A 1 170 ? -21.523 7.451 23.536 1.00 97.00 170 LYS A N 1
ATOM 1302 C CA . LYS A 1 170 ? -21.980 7.930 24.855 1.00 97.00 170 LYS A CA 1
ATOM 1303 C C . LYS A 1 170 ? -20.863 8.479 25.759 1.00 97.00 170 LYS A C 1
ATOM 1305 O O . LYS A 1 170 ? -21.166 9.133 26.749 1.00 97.00 170 LYS A O 1
ATOM 1310 N N . TYR A 1 171 ? -19.595 8.202 25.445 1.00 96.94 171 TYR A N 1
ATOM 1311 C CA . TYR A 1 171 ? -18.426 8.707 26.176 1.00 96.94 171 TYR A CA 1
ATOM 1312 C C . TYR A 1 171 ? -17.813 9.974 25.555 1.00 96.94 171 TYR A C 1
ATOM 1314 O O . TYR A 1 171 ? -16.823 10.500 26.068 1.00 96.94 171 TYR A O 1
ATOM 1322 N N . PHE A 1 172 ? -18.387 10.465 24.457 1.00 97.19 172 PHE A N 1
ATOM 1323 C CA . PHE A 1 172 ? -17.921 11.632 23.719 1.00 97.19 172 PHE A CA 1
ATOM 1324 C C . PHE A 1 172 ? -19.079 12.605 23.517 1.00 97.19 172 PHE A C 1
ATOM 1326 O O . PHE A 1 172 ? -20.202 12.195 23.219 1.00 97.19 172 PHE A O 1
ATOM 1333 N N . ASP A 1 173 ? -18.802 13.901 23.628 1.00 96.12 173 ASP A N 1
ATOM 1334 C CA . ASP A 1 173 ? -19.756 14.902 23.170 1.00 96.12 173 ASP A CA 1
ATOM 1335 C C . ASP A 1 173 ? -19.853 14.811 21.642 1.00 96.12 173 ASP A C 1
ATOM 1337 O O . ASP A 1 173 ? -18.859 14.987 20.937 1.00 96.12 173 ASP A O 1
ATOM 1341 N N . LYS A 1 174 ? -21.049 14.514 21.122 1.00 94.94 174 LYS A N 1
ATOM 1342 C CA . LYS A 1 174 ? -21.274 14.367 19.678 1.00 94.94 174 LYS A CA 1
ATOM 1343 C C . LYS A 1 174 ? -21.027 15.672 18.913 1.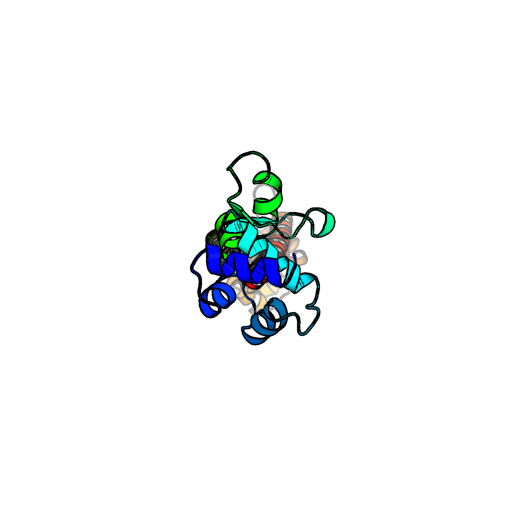00 94.94 174 LYS A C 1
ATOM 1345 O O . LYS A 1 174 ? -20.706 15.616 17.729 1.00 94.94 174 LYS A O 1
ATOM 1350 N N . SER A 1 175 ? -21.179 16.826 19.563 1.00 95.31 175 SER A N 1
ATOM 1351 C CA . SER A 1 175 ? -20.894 18.126 18.950 1.00 95.31 175 SER A CA 1
ATOM 1352 C C . SER A 1 175 ? -19.393 18.360 18.744 1.00 95.31 175 SER A C 1
ATOM 1354 O O . SER A 1 175 ? -19.008 19.001 17.768 1.00 95.31 175 SER A O 1
ATOM 1356 N N . GLU A 1 176 ? -18.551 17.777 19.601 1.00 96.06 176 GLU A N 1
ATOM 1357 C CA . GLU A 1 176 ? -17.091 17.871 19.514 1.00 96.06 176 GLU A CA 1
ATOM 1358 C C . GLU A 1 176 ? -16.483 16.729 18.689 1.00 96.06 176 GLU A C 1
ATOM 1360 O O . GLU A 1 176 ? -15.550 16.938 17.911 1.00 96.06 176 GLU A O 1
ATOM 1365 N N . PHE A 1 177 ? -16.998 15.507 18.857 1.00 97.25 177 PHE A N 1
ATOM 1366 C CA . PHE A 1 177 ? -16.444 14.309 18.239 1.00 97.25 177 PHE A CA 1
ATOM 1367 C C . PHE A 1 177 ? -17.520 13.263 17.917 1.00 97.25 177 PHE A C 1
ATOM 1369 O O . PHE A 1 177 ? -18.079 12.596 18.794 1.00 97.25 177 PHE A O 1
ATOM 1376 N N . ASP A 1 178 ? -17.763 13.073 16.620 1.00 98.19 178 ASP A N 1
ATOM 1377 C CA . ASP A 1 178 ? -18.632 12.019 16.097 1.00 98.19 178 ASP A CA 1
ATOM 1378 C C . ASP A 1 178 ? -17.807 10.753 15.810 1.00 98.19 178 ASP A C 1
ATOM 1380 O O . ASP A 1 178 ? -17.046 10.680 14.838 1.00 98.19 178 ASP A O 1
ATOM 1384 N N . VAL A 1 179 ? -17.959 9.751 16.680 1.00 97.81 179 VAL A N 1
ATOM 1385 C CA . VAL A 1 179 ? -17.231 8.478 16.628 1.00 97.81 179 VAL A CA 1
ATOM 1386 C C . VAL A 1 179 ? -17.548 7.723 15.341 1.00 97.81 179 VAL A C 1
ATOM 1388 O O . VAL A 1 179 ? -16.647 7.164 14.718 1.00 97.81 179 VAL A O 1
ATOM 1391 N N . GLU A 1 180 ? -18.810 7.701 14.915 1.00 97.81 180 GLU A N 1
ATOM 1392 C CA . GLU A 1 180 ? -19.214 6.976 13.711 1.00 97.81 180 GLU A CA 1
ATOM 1393 C C . GLU A 1 180 ? -18.549 7.574 12.471 1.00 97.81 180 GLU A C 1
ATOM 1395 O O . GLU A 1 180 ? -17.920 6.853 11.690 1.00 97.81 180 GLU A O 1
ATOM 1400 N N . LYS A 1 181 ? -18.616 8.901 12.331 1.00 97.81 181 LYS A N 1
ATOM 1401 C CA . LYS A 1 181 ? -17.975 9.621 11.227 1.00 97.81 181 LYS A CA 1
ATOM 1402 C C . LYS A 1 181 ? -16.455 9.443 11.241 1.00 97.81 181 LYS A C 1
ATOM 1404 O O . LYS A 1 181 ? -15.848 9.270 10.183 1.00 97.81 181 LYS A O 1
ATOM 1409 N N . ALA A 1 182 ? -15.836 9.447 12.421 1.00 97.50 182 ALA A N 1
ATOM 1410 C CA . ALA A 1 182 ? -14.400 9.227 12.568 1.00 97.50 182 ALA A CA 1
ATOM 1411 C C . ALA A 1 182 ? -13.979 7.826 12.081 1.00 97.50 182 ALA A C 1
ATOM 1413 O O . ALA A 1 182 ? -13.050 7.714 11.279 1.00 97.50 182 ALA A O 1
ATOM 1414 N N . LEU A 1 183 ? -14.704 6.772 12.473 1.00 97.19 183 LEU A N 1
ATOM 1415 C CA . LEU A 1 183 ? -14.439 5.394 12.029 1.00 97.19 183 LEU A CA 1
ATOM 1416 C C . LEU A 1 183 ? -14.725 5.187 10.529 1.00 97.19 183 LEU A C 1
ATOM 1418 O O . LEU A 1 183 ? -14.027 4.432 9.851 1.00 97.19 183 LEU A O 1
ATOM 1422 N N . GLN A 1 184 ? -15.735 5.864 9.973 1.00 97.38 184 GLN A N 1
ATOM 1423 C CA . GLN A 1 184 ? -15.986 5.857 8.526 1.00 97.38 184 GLN A CA 1
ATOM 1424 C C . GLN A 1 184 ? -14.817 6.481 7.747 1.00 97.38 184 GLN A C 1
ATOM 1426 O O . GLN A 1 184 ? -14.377 5.924 6.736 1.00 97.38 184 GLN A O 1
ATOM 1431 N N . ASN A 1 185 ? -14.293 7.611 8.227 1.00 95.19 185 ASN A N 1
ATOM 1432 C CA . ASN A 1 185 ? -13.139 8.281 7.630 1.00 95.19 185 ASN A CA 1
ATOM 1433 C C . ASN A 1 185 ? -11.855 7.454 7.751 1.00 95.19 185 ASN A C 1
ATOM 1435 O O . ASN A 1 185 ? -11.068 7.427 6.804 1.00 95.19 185 ASN A O 1
ATOM 1439 N N . GLU A 1 186 ? -11.662 6.753 8.869 1.00 95.00 186 GLU A N 1
ATOM 1440 C CA . GLU A 1 186 ? -10.571 5.791 9.052 1.00 95.00 186 GLU A CA 1
ATOM 1441 C C . GLU A 1 186 ? -10.621 4.710 7.972 1.00 95.00 186 GLU A C 1
ATOM 1443 O O . GLU A 1 186 ? -9.690 4.591 7.180 1.00 95.00 186 GLU A O 1
ATOM 1448 N N . LYS A 1 187 ? -11.759 4.015 7.842 1.00 94.94 187 LYS A N 1
ATOM 1449 C CA . LYS A 1 187 ? -11.949 2.962 6.835 1.00 94.94 187 LYS A CA 1
ATOM 1450 C C . LYS A 1 187 ? -11.729 3.470 5.406 1.00 94.94 187 LYS A C 1
ATOM 1452 O O . LYS A 1 187 ? -11.181 2.759 4.562 1.00 94.94 187 LYS A O 1
ATOM 1457 N N . ARG A 1 188 ? -12.180 4.694 5.103 1.00 95.44 188 ARG A N 1
ATOM 1458 C CA . ARG A 1 188 ? -11.960 5.321 3.791 1.00 95.44 188 ARG A CA 1
ATOM 1459 C C . ARG A 1 188 ? -10.478 5.605 3.552 1.00 95.44 188 ARG A C 1
ATOM 1461 O O . ARG A 1 188 ? -9.994 5.340 2.456 1.00 95.44 188 ARG A O 1
ATOM 1468 N N . SER A 1 189 ? -9.780 6.118 4.561 1.00 92.44 189 SER A N 1
ATOM 1469 C CA . SER A 1 189 ? -8.345 6.407 4.497 1.00 92.44 189 SER A CA 1
ATOM 1470 C C . SER A 1 189 ? -7.519 5.132 4.328 1.00 92.44 189 SER A C 1
ATOM 1472 O O . SER A 1 189 ? -6.670 5.092 3.447 1.00 92.44 189 SER A O 1
ATOM 1474 N N . GLU A 1 190 ? -7.820 4.074 5.088 1.00 92.88 190 GLU A N 1
ATOM 1475 C CA . GLU A 1 190 ? -7.181 2.753 4.958 1.00 92.88 190 GLU A CA 1
ATOM 1476 C C . GLU A 1 190 ? -7.340 2.199 3.535 1.00 92.88 190 GLU A C 1
ATOM 1478 O O . GLU A 1 190 ? -6.372 1.758 2.917 1.00 92.88 190 GLU A O 1
ATOM 1483 N N . LYS A 1 191 ? -8.554 2.283 2.969 1.00 94.94 191 LYS A N 1
ATOM 1484 C CA . LYS A 1 191 ? -8.814 1.842 1.593 1.00 94.94 191 LYS A CA 1
ATOM 1485 C C . LYS A 1 191 ? -7.991 2.634 0.571 1.00 94.94 191 LYS A C 1
ATOM 1487 O O . LYS A 1 191 ? -7.366 2.029 -0.295 1.00 94.94 191 LYS A O 1
ATOM 1492 N N . LEU A 1 192 ? -7.988 3.965 0.669 1.00 94.44 192 LEU A N 1
ATOM 1493 C CA . LEU A 1 192 ? -7.228 4.822 -0.245 1.00 94.44 192 LEU A CA 1
ATOM 1494 C C . LEU A 1 192 ? -5.721 4.565 -0.138 1.00 94.44 192 LEU A C 1
ATOM 1496 O O . LEU A 1 192 ? -5.045 4.474 -1.158 1.00 94.44 192 LEU A O 1
ATOM 1500 N N . LEU A 1 193 ? -5.198 4.402 1.079 1.00 93.00 193 LEU A N 1
ATOM 1501 C CA . LEU A 1 193 ? -3.786 4.106 1.300 1.00 93.00 193 LEU A CA 1
ATOM 1502 C C . LEU A 1 193 ? -3.394 2.752 0.694 1.00 93.00 193 LEU A C 1
ATOM 1504 O O . LEU A 1 193 ? -2.382 2.666 0.001 1.00 93.00 193 LEU A O 1
ATOM 1508 N N . ALA A 1 194 ? -4.222 1.720 0.879 1.00 93.19 194 ALA A N 1
ATOM 1509 C CA . ALA A 1 194 ? -4.002 0.411 0.269 1.00 93.19 194 ALA A CA 1
ATOM 1510 C C . ALA A 1 194 ? -4.003 0.478 -1.270 1.00 93.19 194 ALA A C 1
ATOM 1512 O O . ALA A 1 194 ? -3.151 -0.134 -1.917 1.00 93.19 194 ALA A O 1
ATOM 1513 N N . GLU A 1 195 ? -4.920 1.250 -1.863 1.00 95.81 195 GLU A N 1
ATOM 1514 C CA . GLU A 1 195 ? -4.969 1.485 -3.312 1.00 95.81 195 GLU A CA 1
ATOM 1515 C C . GLU A 1 195 ? -3.712 2.214 -3.816 1.00 95.81 195 GLU A C 1
ATOM 1517 O O . GLU A 1 195 ? -3.126 1.793 -4.817 1.00 95.81 195 GLU A O 1
ATOM 1522 N N . ILE A 1 196 ? -3.254 3.248 -3.100 1.00 93.75 196 ILE A N 1
ATOM 1523 C CA . ILE A 1 196 ? -2.022 3.991 -3.415 1.00 93.75 196 ILE A CA 1
ATOM 1524 C C . ILE A 1 196 ? -0.805 3.064 -3.368 1.00 93.75 196 ILE A C 1
ATOM 1526 O O . ILE A 1 196 ? -0.038 3.020 -4.329 1.00 93.75 196 ILE A O 1
ATOM 1530 N N . ILE A 1 197 ? -0.647 2.284 -2.295 1.00 93.00 197 ILE A N 1
ATOM 1531 C CA . ILE A 1 197 ? 0.472 1.345 -2.134 1.00 93.00 197 ILE A CA 1
ATOM 1532 C C . ILE A 1 197 ? 0.473 0.313 -3.270 1.00 93.00 197 ILE A C 1
ATOM 1534 O O . ILE A 1 197 ? 1.513 0.080 -3.888 1.00 93.00 197 ILE A O 1
ATOM 1538 N N . ALA A 1 198 ? -0.682 -0.277 -3.589 1.00 93.69 198 ALA A N 1
ATOM 1539 C CA . ALA A 1 198 ? -0.794 -1.267 -4.658 1.00 93.69 198 ALA A CA 1
ATOM 1540 C C . ALA A 1 198 ? -0.454 -0.676 -6.036 1.00 93.69 198 ALA A C 1
ATOM 1542 O O . ALA A 1 198 ? 0.225 -1.311 -6.847 1.00 93.69 198 ALA A O 1
ATOM 1543 N N . LEU A 1 199 ? -0.909 0.548 -6.310 1.00 93.19 199 LEU A N 1
ATOM 1544 C CA . LEU A 1 199 ? -0.604 1.267 -7.543 1.00 93.19 199 LEU A CA 1
ATOM 1545 C C . LEU A 1 199 ? 0.893 1.597 -7.638 1.00 93.19 199 LEU A C 1
ATOM 1547 O O . LEU A 1 199 ? 1.512 1.321 -8.663 1.00 93.19 199 LEU A O 1
ATOM 1551 N N . GLN A 1 200 ? 1.504 2.091 -6.561 1.00 91.75 200 GLN A N 1
ATOM 1552 C CA . GLN A 1 200 ? 2.942 2.365 -6.512 1.00 91.75 200 GLN A CA 1
ATOM 1553 C C . GLN A 1 200 ? 3.785 1.105 -6.718 1.00 91.75 200 GLN A C 1
ATOM 1555 O O . GLN A 1 200 ? 4.738 1.132 -7.491 1.00 91.75 200 GLN A O 1
ATOM 1560 N N . GLN A 1 201 ? 3.412 -0.023 -6.110 1.00 92.25 201 GLN A N 1
ATOM 1561 C CA . GLN A 1 201 ? 4.090 -1.303 -6.336 1.00 92.25 201 GLN A CA 1
ATOM 1562 C C . GLN A 1 201 ? 4.050 -1.729 -7.809 1.00 92.25 201 GLN A C 1
ATOM 1564 O O . GLN A 1 201 ? 5.062 -2.189 -8.342 1.00 92.25 201 GLN A O 1
ATOM 1569 N N . LYS A 1 202 ? 2.910 -1.537 -8.489 1.00 92.56 202 LYS A N 1
ATOM 1570 C CA . LYS A 1 202 ? 2.800 -1.787 -9.934 1.00 92.56 202 LYS A CA 1
ATOM 1571 C C . LYS A 1 202 ? 3.723 -0.871 -10.733 1.00 92.56 202 LYS A C 1
ATOM 1573 O O . LYS A 1 202 ? 4.422 -1.361 -11.615 1.00 92.56 202 LYS A O 1
ATOM 1578 N N . TYR A 1 203 ? 3.776 0.421 -10.407 1.00 88.56 203 TYR A N 1
ATOM 1579 C CA . TYR A 1 203 ? 4.694 1.355 -11.064 1.00 88.56 203 TYR A CA 1
ATOM 1580 C C . TYR A 1 203 ? 6.159 0.962 -10.867 1.00 88.56 203 TYR A C 1
ATOM 1582 O O . TYR A 1 203 ? 6.901 0.920 -11.844 1.00 88.56 203 TYR A O 1
ATOM 1590 N N . VAL A 1 204 ? 6.568 0.600 -9.647 1.00 88.38 204 VAL A N 1
ATOM 1591 C CA . VAL A 1 204 ? 7.927 0.101 -9.372 1.00 88.38 204 VAL A CA 1
ATOM 1592 C C . VAL A 1 204 ? 8.237 -1.137 -10.217 1.00 88.38 204 VAL A C 1
ATOM 1594 O O . VAL A 1 204 ? 9.320 -1.229 -10.790 1.00 88.38 204 VAL A O 1
ATOM 1597 N N . ALA A 1 205 ? 7.299 -2.083 -10.328 1.00 87.44 205 ALA A N 1
ATOM 1598 C CA . ALA A 1 205 ? 7.485 -3.286 -11.138 1.00 87.4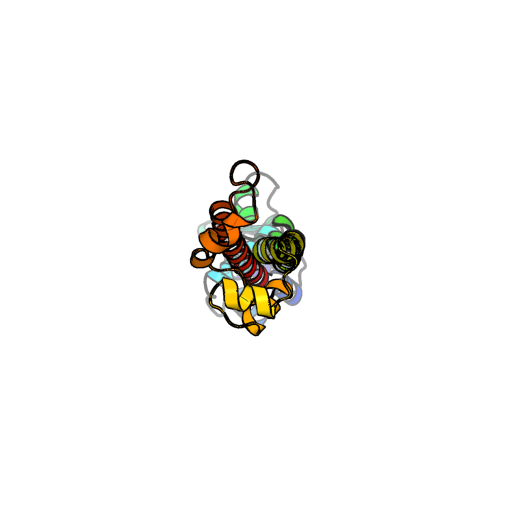4 205 ALA A CA 1
ATOM 1599 C C . ALA A 1 205 ? 7.634 -2.970 -12.637 1.00 87.44 205 ALA A C 1
ATOM 1601 O O . ALA A 1 205 ? 8.520 -3.522 -13.287 1.00 87.44 205 ALA A O 1
ATOM 1602 N N . ILE A 1 206 ? 6.815 -2.055 -13.169 1.00 86.00 206 ILE A N 1
ATOM 1603 C CA . ILE A 1 206 ? 6.904 -1.601 -14.564 1.00 86.00 206 ILE A CA 1
ATOM 1604 C C . ILE A 1 206 ? 8.259 -0.932 -14.813 1.00 86.00 206 ILE A C 1
ATOM 1606 O O . ILE A 1 206 ? 8.974 -1.337 -15.725 1.00 86.00 206 ILE A O 1
ATOM 1610 N N . TRP A 1 207 ? 8.661 0.026 -13.978 1.00 82.62 207 TRP A N 1
ATOM 1611 C CA . TRP A 1 207 ? 9.934 0.736 -14.145 1.00 82.62 207 TRP A CA 1
ATOM 1612 C C . TRP A 1 207 ? 11.149 -0.193 -14.068 1.00 82.62 207 TRP A C 1
ATOM 1614 O O . TRP A 1 207 ? 12.069 -0.070 -14.873 1.00 82.62 207 TRP A O 1
ATOM 1624 N N . ARG A 1 208 ? 11.125 -1.189 -13.175 1.00 81.62 208 ARG A N 1
ATOM 1625 C CA . ARG A 1 208 ? 12.168 -2.228 -13.103 1.00 81.62 208 ARG A CA 1
ATOM 1626 C C . ARG A 1 208 ? 12.239 -3.132 -14.332 1.00 81.62 208 ARG A C 1
ATOM 1628 O O . ARG A 1 208 ? 13.274 -3.738 -14.541 1.00 81.62 208 ARG A O 1
ATOM 1635 N N . SER A 1 209 ? 11.158 -3.270 -15.099 1.00 80.56 209 SER A N 1
ATOM 1636 C CA . SER A 1 209 ? 11.172 -4.047 -16.348 1.00 80.56 209 SER A CA 1
ATOM 1637 C C . SER A 1 209 ? 11.742 -3.265 -17.534 1.00 80.56 209 SER A C 1
ATOM 1639 O O . SER A 1 209 ? 12.155 -3.864 -18.525 1.00 80.56 209 SER A O 1
ATOM 1641 N N . ILE A 1 210 ? 11.742 -1.930 -17.438 1.00 75.62 210 ILE A N 1
ATOM 1642 C CA . ILE A 1 210 ? 12.253 -1.033 -18.477 1.00 75.62 210 ILE A CA 1
ATOM 1643 C C . ILE A 1 210 ? 13.771 -0.865 -18.332 1.00 75.62 210 ILE A C 1
ATOM 1645 O O . ILE A 1 210 ? 14.468 -0.899 -19.347 1.00 75.62 210 ILE A O 1
ATOM 1649 N N . ASN A 1 211 ? 14.280 -0.741 -17.101 1.00 61.53 211 ASN A N 1
ATOM 1650 C CA . ASN A 1 211 ? 15.720 -0.759 -16.796 1.00 61.53 211 ASN A CA 1
ATOM 1651 C C . ASN A 1 211 ? 16.317 -2.146 -17.074 1.00 61.53 211 ASN A C 1
ATOM 1653 O O . ASN A 1 211 ? 17.175 -2.248 -17.984 1.00 61.53 211 ASN A O 1
#

Secondary structure (DSSP, 8-state):
--HHHHHHHHHHTT--HHHHHHHHT--HHHHHHHHHTSSPPPHHHHHHHHHHHHHTTEEE--GGG---EEEPPSSSSHHHHHHH---HHHHHHHTTHHHHHHHHHHHHHHHHHHHTSPPHHHHHHHHHHHHHT--HHHHHHHTTS-HHHHHHHHTTSSPPPGGGHHHHHTTS-TTT--HHHHHHHHHHHHHHHHHHHHHHHHHHHHHHHH-

Radius of gyration: 34.24 Å; Cα contacts (8 Å, |Δi|>4): 184; chains: 1; bounding box: 62×35×94 Å